Protein AF-A0A2I0IWQ8-F1 (afdb_monomer_lite)

Sequence (230 aa):
WQVISPVEVVGYVTVVNELLAVQDKSYDRPTILVAKSVKGEEEIPDGTVAVVTPDMPDVLSHVSVRARNSKVCFATCFDPNILDDLQRNEGKLLRLKPSSAGVQYSEVKEGELESASSVQAKEDGVSSLSLVKKQFSGRYAISSDEFTNDLVGAKSRNISYLKRKVPSWIGIPTSVAIPFGAFEEVLSDSINKVIAGKLQSLKRRLGKGDFSALKEIRTTVLELQAPKQL

Radius of gyration: 23.25 Å; chains: 1; bounding box: 57×35×60 Å

Foldseek 3Di:
DAWLFQAKDKWAEDEEAAQQVCLPDADPAQYAYLYADDAQAGHHHHNHQEYEYQDDHDSPGPRSVNCNVVNRTYDHDVDVVVSVVSVVRHGFMKIWGQDPVGTDIDGDDPVCVVVVCVPPPPCPVPPPPPPDQQADPPDQKDWLCPDDPRWDDPVSVVLNVVVVVDDPVPDRDGDMDGTHHNLVVLCPDPVNVVLVVVLVVLVVCVVVVNPVSVVVNVVSSVPGDDDPVD

Structure (mmCIF, N/CA/C/O backbone):
data_AF-A0A2I0IWQ8-F1
#
_entry.id   AF-A0A2I0IWQ8-F1
#
loop_
_atom_site.group_PDB
_atom_site.id
_atom_site.type_symbol
_atom_site.label_atom_id
_atom_site.label_alt_id
_atom_site.label_comp_id
_atom_site.label_asym_id
_atom_site.label_entity_id
_atom_site.label_seq_id
_atom_site.pdbx_PDB_ins_code
_atom_site.Cartn_x
_atom_site.Cartn_y
_atom_site.Cartn_z
_atom_site.occupancy
_atom_site.B_iso_or_equiv
_atom_site.auth_seq_id
_atom_site.auth_comp_id
_atom_site.auth_asym_id
_atom_site.auth_atom_id
_atom_site.pdbx_PDB_model_num
ATOM 1 N N . TRP A 1 1 ? -20.196 9.338 13.296 1.00 92.06 1 TRP A N 1
ATOM 2 C CA . TRP A 1 1 ? -19.421 8.291 12.612 1.00 92.06 1 TRP A CA 1
ATOM 3 C C . TRP A 1 1 ? -19.415 8.536 11.118 1.00 92.06 1 TRP A C 1
ATOM 5 O O . TRP A 1 1 ? -20.422 8.998 10.596 1.00 92.06 1 TRP A O 1
ATOM 15 N N . GLN A 1 2 ? -18.343 8.157 10.435 1.00 92.06 2 GLN A N 1
ATOM 16 C CA . GLN A 1 2 ? -18.321 7.931 8.993 1.00 92.06 2 GLN A CA 1
ATOM 17 C C . GLN A 1 2 ? -17.661 6.577 8.753 1.00 92.06 2 GLN A C 1
ATOM 19 O O . GLN A 1 2 ? -16.505 6.381 9.108 1.00 92.06 2 GLN A O 1
ATOM 24 N N . VAL A 1 3 ? -18.401 5.623 8.193 1.00 93.12 3 VAL A N 1
ATOM 25 C CA . VAL A 1 3 ? -17.894 4.263 7.977 1.00 93.12 3 VAL A CA 1
ATOM 26 C C . VAL A 1 3 ? -17.326 4.170 6.565 1.00 93.12 3 VAL A C 1
ATOM 28 O O . VAL A 1 3 ? -18.046 4.338 5.584 1.00 93.12 3 VAL A O 1
ATOM 31 N N . ILE A 1 4 ? -16.026 3.908 6.464 1.00 92.81 4 ILE A N 1
ATOM 32 C CA . ILE A 1 4 ? -15.287 3.811 5.201 1.00 92.81 4 ILE A CA 1
ATOM 33 C C . ILE A 1 4 ? -15.299 2.368 4.689 1.00 92.81 4 ILE A C 1
ATOM 35 O O . ILE A 1 4 ? -15.500 2.139 3.492 1.00 92.81 4 ILE A O 1
ATOM 39 N N . SER A 1 5 ? -15.107 1.405 5.592 1.00 93.75 5 SER A N 1
ATOM 40 C CA . SER A 1 5 ? -15.114 -0.031 5.314 1.00 93.75 5 SER A CA 1
ATOM 41 C C . SER A 1 5 ? -15.996 -0.745 6.351 1.00 93.75 5 SER A C 1
ATOM 43 O O . SER A 1 5 ? -15.586 -0.864 7.509 1.00 93.75 5 SER A O 1
ATOM 45 N N . PRO A 1 6 ? -17.226 -1.161 5.985 1.00 93.00 6 PRO A N 1
ATOM 46 C CA . PRO A 1 6 ? -18.214 -1.697 6.920 1.00 93.00 6 PRO A CA 1
ATOM 47 C C . PRO A 1 6 ? -18.043 -3.212 7.112 1.00 93.00 6 PRO A C 1
ATOM 49 O O . PRO A 1 6 ? -18.858 -4.002 6.637 1.00 93.00 6 PRO A O 1
ATOM 52 N N . VAL A 1 7 ? -16.974 -3.624 7.791 1.00 93.12 7 VAL A N 1
ATOM 53 C CA . VAL A 1 7 ? -16.727 -5.034 8.138 1.00 93.12 7 VAL A CA 1
ATOM 54 C C . VAL A 1 7 ? -16.950 -5.234 9.637 1.00 93.12 7 VAL A C 1
ATOM 56 O O . VAL A 1 7 ? -16.453 -4.451 10.438 1.00 93.12 7 VAL A O 1
ATOM 59 N N . GLU A 1 8 ? -17.718 -6.255 10.023 1.00 93.75 8 GLU A N 1
ATOM 60 C CA . GLU A 1 8 ? -17.842 -6.650 11.433 1.00 93.75 8 GLU A CA 1
ATOM 61 C C . GLU A 1 8 ? -16.585 -7.415 11.852 1.00 93.75 8 GLU A C 1
ATOM 63 O O . GLU A 1 8 ? -16.178 -8.355 11.170 1.00 93.75 8 GLU A O 1
ATOM 68 N N . VAL A 1 9 ? -15.962 -7.007 12.957 1.00 94.31 9 VAL A N 1
ATOM 69 C CA . VAL A 1 9 ? -14.682 -7.567 13.414 1.00 94.31 9 VAL A CA 1
ATOM 70 C C . VAL A 1 9 ? -14.627 -7.676 14.932 1.00 94.31 9 VAL A C 1
ATOM 72 O O . VAL A 1 9 ? -15.332 -6.967 15.648 1.00 94.31 9 VAL A O 1
ATOM 75 N N . VAL A 1 10 ? -13.762 -8.557 15.429 1.00 94.19 10 VAL A N 1
ATOM 76 C CA . VAL A 1 10 ? -13.449 -8.708 16.855 1.00 94.19 10 VAL A CA 1
ATOM 77 C C . VAL A 1 10 ? -11.935 -8.621 17.012 1.00 94.19 10 VAL A C 1
ATOM 79 O O . VAL A 1 10 ? -11.207 -9.267 16.260 1.00 94.19 10 VAL A O 1
ATOM 82 N N . GLY A 1 11 ? -11.449 -7.821 17.958 1.00 94.50 11 GLY A N 1
ATOM 83 C CA . GLY A 1 11 ? -10.013 -7.663 18.173 1.00 94.50 11 GLY A CA 1
ATOM 84 C C . GLY A 1 11 ? -9.653 -6.912 19.447 1.00 94.50 11 GLY A C 1
ATOM 85 O O . GLY A 1 11 ? -10.506 -6.339 20.125 1.00 94.50 11 GLY A O 1
ATOM 86 N N . TYR A 1 12 ? -8.372 -6.957 19.793 1.00 95.00 12 TYR A N 1
ATOM 87 C CA . TYR A 1 12 ? -7.813 -6.296 20.963 1.00 95.00 12 TYR A CA 1
ATOM 88 C C . TYR A 1 12 ? -7.552 -4.827 20.665 1.00 95.00 12 TYR A C 1
ATOM 90 O O . TYR A 1 12 ? -6.893 -4.496 19.679 1.00 95.00 12 TYR A O 1
ATOM 98 N N . VAL A 1 13 ? -8.021 -3.939 21.533 1.00 96.38 13 VAL A N 1
ATOM 99 C CA . VAL A 1 13 ? -7.816 -2.500 21.363 1.00 96.38 13 VAL A CA 1
ATOM 100 C C . VAL A 1 13 ? -6.361 -2.136 21.631 1.00 96.38 13 VAL A C 1
ATOM 102 O O . VAL A 1 13 ? -5.771 -2.545 22.629 1.00 96.38 13 VAL A O 1
ATOM 105 N N . THR A 1 14 ? -5.775 -1.349 20.737 1.00 96.94 14 THR A N 1
ATOM 106 C CA . THR A 1 14 ? -4.454 -0.738 20.896 1.00 96.94 14 THR A CA 1
ATOM 107 C C . THR A 1 14 ? -4.549 0.729 20.505 1.00 96.94 14 THR A C 1
ATOM 109 O O . THR A 1 14 ? -5.015 1.054 19.408 1.00 96.94 14 THR A O 1
ATOM 112 N N . VAL A 1 15 ? -4.119 1.623 21.395 1.00 96.31 15 VAL A N 1
ATOM 113 C CA . VAL A 1 15 ? -4.182 3.065 21.153 1.00 96.31 15 VAL A CA 1
ATOM 114 C C . VAL A 1 15 ? -2.856 3.533 20.570 1.00 96.31 15 VAL A C 1
ATOM 116 O O . VAL A 1 15 ? -1.780 3.223 21.077 1.00 96.31 15 VAL A O 1
ATOM 119 N N . VAL A 1 16 ? -2.920 4.298 19.483 1.00 95.62 16 VAL A N 1
ATOM 120 C CA . VAL A 1 16 ? -1.734 4.848 18.819 1.00 95.62 16 VAL A CA 1
ATOM 121 C C . VAL A 1 16 ? -1.932 6.333 18.545 1.00 95.62 16 VAL A C 1
ATOM 123 O O . VAL A 1 16 ? -3.042 6.798 18.287 1.00 95.62 16 VAL A O 1
ATOM 126 N N . ASN A 1 17 ? -0.853 7.112 18.615 1.00 92.88 17 ASN A N 1
ATOM 127 C CA . ASN A 1 17 ? -0.940 8.542 18.312 1.00 92.88 17 ASN A CA 1
ATOM 128 C C . ASN A 1 17 ? -1.145 8.765 16.809 1.00 92.88 17 ASN A C 1
ATOM 130 O O . ASN A 1 17 ? -2.115 9.395 16.408 1.00 92.88 17 ASN A O 1
ATOM 134 N N . GLU A 1 18 ? -0.276 8.199 15.977 1.00 94.06 18 GLU A N 1
ATOM 135 C CA . GLU A 1 18 ? -0.357 8.313 14.521 1.00 94.06 18 GLU A CA 1
ATOM 136 C C . GLU A 1 18 ? -0.318 6.919 13.906 1.00 94.06 18 GLU A C 1
ATOM 138 O O . GLU A 1 18 ? 0.489 6.084 14.328 1.00 94.06 18 GLU A O 1
ATOM 143 N N . LEU A 1 19 ? -1.144 6.671 12.886 1.00 93.06 19 LEU A N 1
ATOM 144 C CA . LEU A 1 19 ? -1.088 5.410 12.138 1.00 93.06 19 LEU A CA 1
ATOM 145 C C . LEU A 1 19 ? 0.285 5.216 11.473 1.00 93.06 19 LEU A C 1
ATOM 147 O O . LEU A 1 19 ? 0.831 4.114 11.474 1.00 93.06 19 LEU A O 1
ATOM 151 N N . LEU A 1 20 ? 0.896 6.315 11.020 1.00 91.69 20 LEU A N 1
ATOM 152 C CA . LEU A 1 20 ? 2.233 6.339 10.426 1.00 91.69 20 LEU A CA 1
ATOM 153 C C . LEU A 1 20 ? 3.304 5.730 11.347 1.00 91.69 20 LEU A C 1
ATOM 155 O O . LEU A 1 20 ? 4.230 5.083 10.873 1.00 91.69 20 LEU A O 1
ATOM 159 N N . ALA A 1 21 ? 3.174 5.893 12.667 1.00 91.25 21 ALA A N 1
ATOM 160 C CA . ALA A 1 21 ? 4.150 5.391 13.636 1.00 91.25 21 ALA A CA 1
ATOM 161 C C . ALA A 1 21 ? 4.114 3.862 13.809 1.00 91.25 21 ALA A C 1
ATOM 163 O O . ALA A 1 21 ? 5.007 3.283 14.436 1.00 91.25 21 ALA A O 1
ATOM 164 N N . VAL A 1 22 ? 3.067 3.205 13.308 1.00 91.75 22 VAL A N 1
ATOM 165 C CA . VAL A 1 22 ? 2.873 1.758 13.439 1.00 91.75 22 VAL A CA 1
ATOM 166 C C . VAL A 1 22 ? 2.761 1.031 12.106 1.00 91.75 22 VAL A C 1
ATOM 168 O O . VAL A 1 22 ? 2.711 -0.191 12.132 1.00 91.75 22 VAL A O 1
ATOM 171 N N . GLN A 1 23 ? 2.795 1.734 10.969 1.00 89.56 23 GLN A N 1
ATOM 172 C CA . GLN A 1 23 ? 2.633 1.149 9.627 1.00 89.56 23 GLN A CA 1
ATOM 173 C C . GLN A 1 23 ? 3.623 0.012 9.303 1.00 89.56 23 GLN A C 1
ATOM 175 O O . GLN A 1 23 ? 3.283 -0.888 8.547 1.00 89.56 23 GLN A O 1
ATOM 180 N N . ASP A 1 24 ? 4.822 0.026 9.900 1.00 88.94 24 ASP A N 1
ATOM 181 C CA . ASP A 1 24 ? 5.866 -0.992 9.693 1.00 88.94 24 ASP A CA 1
ATOM 182 C C . ASP A 1 24 ? 5.834 -2.122 10.747 1.00 88.94 24 ASP A C 1
ATOM 184 O O . ASP A 1 24 ? 6.757 -2.936 10.830 1.00 88.94 24 ASP A O 1
ATOM 188 N N . LYS A 1 25 ? 4.809 -2.158 11.610 1.00 88.56 25 LYS A N 1
ATOM 189 C CA . LYS A 1 25 ? 4.626 -3.211 12.619 1.00 88.56 25 LYS A CA 1
ATOM 190 C C . LYS A 1 25 ? 3.769 -4.352 12.074 1.00 88.56 25 LYS A C 1
ATOM 192 O O . LYS A 1 25 ? 2.986 -4.182 11.148 1.00 88.56 25 LYS A O 1
ATOM 197 N N . SER A 1 26 ? 3.891 -5.506 12.717 1.00 90.56 26 SER A N 1
ATOM 198 C CA . SER A 1 26 ? 2.968 -6.626 12.559 1.00 90.56 26 SER A CA 1
ATOM 199 C C . SER A 1 26 ? 2.417 -6.997 13.931 1.00 90.56 26 SER A C 1
ATOM 201 O O . SER A 1 26 ? 3.151 -6.956 14.923 1.00 90.56 26 SER A O 1
ATOM 203 N N . TYR A 1 27 ? 1.125 -7.300 13.994 1.00 91.25 27 TYR A N 1
ATOM 204 C CA . TYR A 1 27 ? 0.425 -7.695 15.209 1.00 91.25 27 TYR A CA 1
ATOM 205 C C . TYR A 1 27 ? 0.086 -9.188 15.152 1.00 91.25 27 TYR A C 1
ATOM 207 O O . TYR A 1 27 ? -0.628 -9.640 14.261 1.00 91.25 27 TYR A O 1
ATOM 215 N N . ASP A 1 28 ? 0.548 -9.950 16.145 1.00 89.00 28 ASP A N 1
ATOM 216 C CA . ASP A 1 28 ? 0.341 -11.410 16.203 1.00 89.00 28 ASP A CA 1
ATOM 217 C C . ASP A 1 28 ? -1.096 -11.817 16.574 1.00 89.00 28 ASP A C 1
ATOM 219 O O . ASP A 1 28 ? -1.469 -12.987 16.497 1.00 89.00 28 ASP A O 1
ATOM 223 N N . ARG A 1 29 ? -1.913 -10.853 17.008 1.00 91.69 29 ARG A N 1
ATOM 224 C CA . ARG A 1 29 ? -3.316 -11.042 17.382 1.00 91.69 29 ARG A CA 1
ATOM 225 C C . ARG A 1 29 ? -4.193 -10.040 16.633 1.00 91.69 29 ARG A C 1
ATOM 227 O O . ARG A 1 29 ? -3.703 -8.960 16.312 1.00 91.69 29 ARG A O 1
ATOM 234 N N . PRO A 1 30 ? -5.483 -10.346 16.407 1.00 93.56 30 PRO A N 1
ATOM 235 C CA . PRO A 1 30 ? -6.417 -9.404 15.800 1.00 93.56 30 PRO A CA 1
ATOM 236 C C . PRO A 1 30 ? -6.447 -8.093 16.588 1.00 93.56 30 PRO A C 1
ATOM 238 O O . PRO A 1 30 ? -6.867 -8.085 17.747 1.00 93.56 30 PRO A O 1
ATOM 241 N N . THR A 1 31 ? -6.006 -6.992 15.982 1.00 96.06 31 THR A N 1
ATOM 242 C CA . THR A 1 31 ? -5.859 -5.704 16.675 1.00 96.06 31 THR A CA 1
ATOM 243 C C . THR A 1 31 ? -6.792 -4.636 16.106 1.00 96.06 31 THR A C 1
ATOM 245 O O . THR A 1 31 ? -6.881 -4.427 14.897 1.00 96.06 31 THR A O 1
ATOM 248 N N . ILE A 1 32 ? -7.491 -3.936 16.999 1.00 97.25 32 ILE A N 1
ATOM 249 C CA . ILE A 1 32 ? -8.269 -2.729 16.718 1.00 97.25 32 ILE A CA 1
ATOM 250 C C . ILE A 1 32 ? -7.382 -1.531 17.052 1.00 97.25 32 ILE A C 1
ATOM 252 O O . ILE A 1 32 ? -7.077 -1.289 18.219 1.00 97.25 32 ILE A O 1
ATOM 256 N N . LEU A 1 33 ? -6.977 -0.773 16.039 1.00 97.25 33 LEU A N 1
ATOM 257 C CA . LEU A 1 33 ? -6.192 0.442 16.217 1.00 97.25 33 LEU A CA 1
ATOM 258 C C . LEU A 1 33 ? -7.111 1.637 16.441 1.00 97.25 33 LEU A C 1
ATOM 260 O O . LEU A 1 33 ? -7.882 2.011 15.559 1.00 97.25 33 LEU A O 1
ATOM 264 N N . VAL A 1 34 ? -6.985 2.273 17.601 1.00 97.06 34 VAL A N 1
ATOM 265 C CA . VAL A 1 34 ? -7.576 3.588 17.861 1.00 97.06 34 VAL A CA 1
ATOM 266 C C . VAL A 1 34 ? -6.482 4.628 17.634 1.00 97.06 34 VAL A C 1
ATOM 268 O O . VAL A 1 34 ? -5.649 4.870 18.508 1.00 97.06 34 VAL A O 1
ATOM 271 N N . ALA A 1 35 ? -6.444 5.187 16.424 1.00 96.31 35 ALA A N 1
ATOM 272 C CA . ALA A 1 35 ? -5.411 6.111 15.972 1.00 96.31 35 ALA A CA 1
ATOM 273 C C . ALA A 1 35 ? -5.881 7.562 16.106 1.00 96.31 35 ALA A C 1
ATOM 275 O O . ALA A 1 35 ? -6.876 7.949 15.491 1.00 96.31 35 ALA A O 1
ATOM 276 N N . LYS A 1 36 ? -5.160 8.386 16.874 1.00 93.56 36 LYS A N 1
ATOM 277 C CA . LYS A 1 36 ? -5.530 9.803 17.053 1.00 93.56 36 LYS A CA 1
ATOM 278 C C . LYS A 1 36 ? -5.381 10.617 15.773 1.00 93.56 36 LYS A C 1
ATOM 280 O O . LYS A 1 36 ? -6.141 11.560 15.607 1.00 93.56 36 LYS A O 1
ATOM 285 N N . SER A 1 37 ? -4.450 10.248 14.891 1.00 93.12 37 SER A N 1
ATOM 286 C CA . SER A 1 37 ? -4.311 10.886 13.586 1.00 93.12 37 SER A CA 1
ATOM 287 C C . SER A 1 37 ? -4.037 9.913 12.437 1.00 93.12 37 SER A C 1
ATOM 289 O O . SER A 1 37 ? -3.268 8.953 12.585 1.00 93.12 37 SER A O 1
ATOM 291 N N . VAL A 1 38 ? -4.679 10.185 11.295 1.00 94.56 38 VAL A N 1
ATOM 292 C CA . VAL A 1 38 ? -4.566 9.454 10.023 1.00 94.56 38 VAL A CA 1
ATOM 293 C C . VAL A 1 38 ? -4.607 10.457 8.866 1.00 94.56 38 VAL A C 1
ATOM 295 O O . VAL A 1 38 ? -5.602 11.155 8.679 1.00 94.56 38 VAL A O 1
ATOM 298 N N . LYS A 1 39 ? -3.546 10.511 8.056 1.00 90.69 39 LYS A N 1
ATOM 299 C CA . LYS A 1 39 ? -3.399 11.479 6.954 1.00 90.69 39 LYS A CA 1
ATOM 300 C C . LYS A 1 39 ? -3.950 10.976 5.622 1.00 90.69 39 LYS A C 1
ATOM 302 O O . LYS A 1 39 ? -4.272 11.792 4.765 1.00 90.69 39 LYS A O 1
ATOM 307 N N . GLY A 1 40 ? -4.070 9.664 5.438 1.00 89.38 40 GLY A N 1
ATOM 308 C CA . GLY A 1 40 ? -4.655 9.043 4.248 1.00 89.38 40 GLY A CA 1
ATOM 309 C C . GLY A 1 40 ? -3.672 8.241 3.389 1.00 89.38 40 GLY A C 1
ATOM 310 O O . GLY A 1 40 ? -4.100 7.380 2.620 1.00 89.38 40 GLY A O 1
ATOM 311 N N . GLU A 1 41 ? -2.371 8.497 3.524 1.00 90.12 41 GLU A N 1
ATOM 312 C CA . GLU A 1 41 ? -1.312 7.894 2.698 1.00 90.12 41 GLU A CA 1
ATOM 313 C C . GLU A 1 41 ? -0.602 6.716 3.385 1.00 90.12 41 GLU A C 1
ATOM 315 O O . GLU A 1 41 ? 0.226 6.047 2.767 1.00 90.12 41 GLU A O 1
ATOM 320 N N . GLU A 1 42 ? -0.919 6.457 4.653 1.00 92.44 42 GLU A N 1
ATOM 321 C CA . GLU A 1 42 ? -0.311 5.394 5.451 1.00 92.44 42 GLU A CA 1
ATOM 322 C C . GLU A 1 42 ? -0.724 3.987 4.993 1.00 92.44 42 GLU A C 1
ATOM 324 O O . GLU A 1 42 ? -1.786 3.785 4.393 1.00 92.44 42 GLU A O 1
ATOM 329 N N . GLU A 1 43 ? 0.103 2.999 5.339 1.00 92.38 43 GLU A N 1
ATOM 330 C CA . GLU A 1 43 ? -0.242 1.583 5.200 1.00 92.38 43 GLU A CA 1
ATOM 331 C C . GLU A 1 43 ? -0.876 1.051 6.496 1.00 92.38 43 GLU A C 1
ATOM 333 O O . GLU A 1 43 ? -0.519 1.465 7.603 1.00 92.38 43 GLU A O 1
ATOM 338 N N . ILE A 1 44 ? -1.833 0.127 6.365 1.00 93.94 44 ILE A N 1
ATOM 339 C CA . ILE A 1 44 ? -2.442 -0.546 7.517 1.00 93.94 44 ILE A CA 1
ATOM 340 C C . ILE A 1 44 ? -1.511 -1.691 7.947 1.00 93.94 44 ILE A C 1
ATOM 342 O O . ILE A 1 44 ? -1.235 -2.553 7.113 1.00 93.94 44 ILE A O 1
ATOM 346 N N . PRO A 1 45 ? -1.060 -1.736 9.214 1.00 93.81 45 PRO A N 1
ATOM 347 C CA . PRO A 1 45 ? -0.160 -2.780 9.701 1.00 93.81 45 PRO A CA 1
ATOM 348 C C . PRO A 1 45 ? -0.795 -4.174 9.629 1.00 93.81 45 PRO A C 1
ATOM 350 O O . PRO A 1 45 ? -1.991 -4.326 9.912 1.00 93.81 45 PRO A O 1
ATOM 353 N N . ASP A 1 46 ? 0.011 -5.198 9.357 1.00 91.06 46 ASP A N 1
ATOM 354 C CA . ASP A 1 46 ? -0.447 -6.591 9.346 1.00 91.06 46 ASP A CA 1
ATOM 355 C C . ASP A 1 46 ? -1.014 -7.003 10.719 1.00 91.06 46 ASP A C 1
ATOM 357 O O . ASP A 1 46 ? -0.524 -6.582 11.768 1.00 91.06 46 ASP A O 1
ATOM 361 N N . GLY A 1 47 ? -2.088 -7.800 10.722 1.00 90.81 47 GLY A N 1
ATOM 362 C CA . GLY A 1 47 ? -2.814 -8.201 11.940 1.00 90.81 47 GLY A CA 1
ATOM 363 C C . GLY A 1 47 ? -3.848 -7.181 12.446 1.00 90.81 47 GLY A C 1
ATOM 364 O O . GLY A 1 47 ? -4.648 -7.485 13.336 1.00 90.81 47 GLY A O 1
ATOM 365 N N . THR A 1 48 ? -3.903 -5.987 11.849 1.00 96.00 48 THR A N 1
ATOM 366 C CA . THR A 1 48 ? -4.951 -5.000 12.137 1.00 96.00 48 THR A CA 1
ATOM 367 C C . THR A 1 48 ? -6.280 -5.433 11.521 1.00 96.00 48 THR A C 1
ATOM 369 O O . THR A 1 48 ? -6.392 -5.582 10.307 1.00 96.00 48 THR A O 1
ATOM 372 N N . VAL A 1 49 ? -7.319 -5.570 12.346 1.00 96.25 49 VAL A N 1
ATOM 373 C CA . VAL A 1 49 ? -8.689 -5.884 11.899 1.00 96.25 49 VAL A CA 1
ATOM 374 C C . VAL A 1 49 ? -9.600 -4.663 11.873 1.00 96.25 49 VAL A C 1
ATOM 376 O O . VAL A 1 49 ? -10.590 -4.651 11.141 1.00 96.25 49 VAL A O 1
ATOM 379 N N . ALA A 1 50 ? -9.255 -3.605 12.613 1.00 97.00 50 ALA A N 1
ATOM 380 C CA . ALA A 1 50 ? -9.951 -2.331 12.524 1.00 97.00 50 ALA A CA 1
ATOM 381 C C . ALA A 1 50 ? -9.034 -1.128 12.713 1.00 97.00 50 ALA A C 1
ATOM 383 O O . ALA A 1 50 ? -8.086 -1.183 13.491 1.00 97.00 50 ALA A O 1
ATOM 384 N N . VAL A 1 51 ? -9.398 -0.012 12.087 1.00 96.94 51 VAL A N 1
ATOM 385 C CA . VAL A 1 51 ? -8.866 1.319 12.378 1.00 96.94 51 VAL A CA 1
ATOM 386 C C . VAL A 1 51 ? -10.035 2.233 12.751 1.00 96.94 51 VAL A C 1
ATOM 388 O O . VAL A 1 51 ? -11.039 2.308 12.040 1.00 96.94 51 VAL A O 1
ATOM 391 N N . VAL A 1 52 ? -9.922 2.926 13.879 1.00 96.62 52 VAL A N 1
ATOM 392 C CA . VAL A 1 52 ? -10.858 3.960 14.327 1.00 96.62 52 VAL A CA 1
ATOM 393 C C . VAL A 1 52 ? -10.070 5.232 14.585 1.00 96.62 52 VAL A C 1
ATOM 395 O O . VAL A 1 52 ? -9.058 5.205 15.281 1.00 96.62 52 VAL A O 1
ATOM 398 N N . THR A 1 53 ? -10.516 6.347 14.020 1.00 96.31 53 THR A N 1
ATOM 399 C CA . THR A 1 53 ? -9.800 7.624 14.120 1.00 96.31 53 THR A CA 1
ATOM 400 C C . THR A 1 53 ? -10.771 8.801 14.213 1.00 96.31 53 THR A C 1
ATOM 402 O O . THR A 1 53 ? -11.883 8.684 13.700 1.00 96.31 53 THR A O 1
ATOM 405 N N . PRO A 1 54 ? -10.424 9.919 14.873 1.00 95.06 54 PRO A N 1
ATOM 406 C CA . PRO A 1 54 ? -11.219 11.142 14.784 1.00 95.06 54 PRO A CA 1
ATOM 407 C C . PRO A 1 54 ? -10.993 11.901 13.472 1.00 95.06 54 PRO A C 1
ATOM 409 O O . PRO A 1 54 ? -11.839 12.711 13.092 1.00 95.06 54 PRO A O 1
ATOM 412 N N . ASP A 1 55 ? -9.888 11.630 12.770 1.00 93.25 55 ASP A N 1
ATOM 413 C CA . ASP A 1 55 ? -9.578 12.280 11.501 1.00 93.25 55 ASP A CA 1
ATOM 414 C C . ASP A 1 55 ? -10.507 11.791 10.384 1.00 93.25 55 ASP A C 1
ATOM 416 O O . ASP A 1 55 ? -10.985 10.653 10.374 1.00 93.25 55 ASP A O 1
ATOM 420 N N . MET A 1 56 ? -10.757 12.667 9.411 1.00 89.94 56 MET A N 1
ATOM 421 C CA . MET A 1 56 ? -11.585 12.378 8.242 1.00 89.94 56 MET A CA 1
ATOM 422 C C . MET A 1 56 ? -10.697 12.234 6.998 1.00 89.94 56 MET A C 1
ATOM 424 O O . MET A 1 56 ? -10.600 13.175 6.205 1.00 89.94 56 MET A O 1
ATOM 428 N N . PRO A 1 57 ? -10.019 11.085 6.814 1.00 88.38 57 PRO A N 1
ATOM 429 C CA . PRO A 1 57 ? -9.291 10.830 5.585 1.00 88.38 57 PRO A CA 1
ATOM 430 C C . PRO A 1 57 ? -10.273 10.717 4.417 1.00 88.38 57 PRO A C 1
ATOM 432 O O . PRO A 1 57 ? -11.419 10.286 4.573 1.00 88.38 57 PRO A O 1
ATOM 435 N N . ASP A 1 58 ? -9.812 11.091 3.224 1.00 90.00 58 ASP A N 1
ATOM 436 C CA . ASP A 1 58 ? -10.620 10.988 2.011 1.00 90.00 58 ASP A CA 1
ATOM 437 C C . ASP A 1 58 ? -11.073 9.535 1.800 1.00 90.00 58 ASP A C 1
ATOM 439 O O . ASP A 1 58 ? -10.282 8.602 1.938 1.00 90.00 58 ASP A O 1
ATOM 443 N N . VAL A 1 59 ? -12.336 9.309 1.438 1.00 88.06 59 VAL A N 1
ATOM 444 C CA . VAL A 1 59 ? -12.873 7.950 1.245 1.00 88.06 59 VAL A CA 1
ATOM 445 C C . VAL A 1 59 ? -12.195 7.182 0.104 1.00 88.06 59 VAL A C 1
ATOM 447 O O . VAL A 1 59 ? -12.364 5.967 0.017 1.00 88.06 59 VAL A O 1
ATOM 450 N N . LEU A 1 60 ? -11.464 7.859 -0.778 1.00 90.81 60 LEU A N 1
ATOM 451 C CA . LEU A 1 60 ? -10.660 7.311 -1.870 1.00 90.81 60 LEU A CA 1
ATOM 452 C C . LEU A 1 60 ? -9.152 7.388 -1.590 1.00 90.81 60 LEU A C 1
ATOM 454 O O . LEU A 1 60 ? -8.365 6.985 -2.448 1.00 90.81 60 LEU A O 1
ATOM 458 N N . SER A 1 61 ? -8.749 7.864 -0.408 1.00 92.06 61 SER A N 1
ATOM 459 C CA . SER A 1 61 ? -7.350 7.849 0.033 1.00 92.06 61 SER A CA 1
ATOM 460 C C . SER A 1 61 ? -6.770 6.438 0.019 1.00 92.06 61 SER A C 1
ATOM 462 O O . SER A 1 61 ? -7.499 5.435 0.070 1.00 92.06 61 SER A O 1
ATOM 464 N N . HIS A 1 62 ? -5.441 6.358 -0.031 1.00 91.88 62 HIS A N 1
ATOM 465 C CA . HIS A 1 62 ? -4.725 5.092 -0.077 1.00 91.88 62 HIS A CA 1
ATOM 466 C C . HIS A 1 62 ? -5.159 4.162 1.064 1.00 91.88 62 HIS A C 1
ATOM 468 O O . HIS A 1 62 ? -5.640 3.058 0.795 1.00 91.88 62 HIS A O 1
ATOM 474 N N . VAL A 1 63 ? -5.131 4.644 2.310 1.00 93.75 63 VAL A N 1
ATOM 475 C CA . VAL A 1 63 ? -5.539 3.879 3.500 1.00 93.75 63 VAL A CA 1
ATOM 476 C C . VAL A 1 63 ? -6.999 3.410 3.423 1.00 93.75 63 VAL A C 1
ATOM 478 O O . VAL A 1 63 ? -7.311 2.272 3.772 1.00 93.75 63 VAL A O 1
ATOM 481 N N . SER A 1 64 ? -7.903 4.232 2.882 1.00 93.69 64 SER A N 1
ATOM 482 C CA . SER A 1 64 ? -9.328 3.897 2.756 1.00 93.69 64 SER A CA 1
ATOM 483 C C . SER A 1 64 ? -9.582 2.774 1.756 1.00 93.69 64 SER A C 1
ATOM 485 O O . SER A 1 64 ? -10.367 1.856 2.011 1.00 93.69 64 SER A O 1
ATOM 487 N N . VAL A 1 65 ? -8.904 2.823 0.609 1.00 93.06 65 VAL A N 1
ATOM 488 C CA . VAL A 1 65 ? -8.982 1.768 -0.408 1.00 93.06 65 VAL A CA 1
ATOM 489 C C . VAL A 1 65 ? -8.333 0.482 0.106 1.00 93.06 65 VAL A C 1
ATOM 491 O O . VAL A 1 65 ? -8.892 -0.599 -0.093 1.00 93.06 65 VAL A O 1
ATOM 494 N N . ARG A 1 66 ? -7.203 0.583 0.818 1.00 92.19 66 ARG A N 1
ATOM 495 C CA . ARG A 1 66 ? -6.543 -0.560 1.467 1.00 92.19 66 ARG A CA 1
ATOM 496 C C . ARG A 1 66 ? -7.453 -1.231 2.483 1.00 92.19 66 ARG A C 1
ATOM 498 O O . ARG A 1 66 ? -7.646 -2.439 2.387 1.00 92.19 66 ARG A O 1
ATOM 505 N N . ALA A 1 67 ? -8.096 -0.460 3.360 1.00 94.06 67 ALA A N 1
ATOM 506 C CA . ALA A 1 67 ? -9.029 -0.996 4.346 1.00 94.06 67 ALA A CA 1
ATOM 507 C C . ALA A 1 67 ? -10.147 -1.824 3.693 1.00 94.06 67 ALA A C 1
ATOM 509 O O . ALA A 1 67 ? -10.438 -2.939 4.124 1.00 94.06 67 ALA A O 1
ATOM 510 N N . ARG A 1 68 ? -10.739 -1.320 2.602 1.00 93.00 68 ARG A N 1
ATOM 511 C CA . ARG A 1 68 ? -11.803 -2.029 1.869 1.00 93.00 68 ARG A CA 1
ATOM 512 C C . ARG A 1 68 ? -11.314 -3.302 1.190 1.00 93.00 68 ARG A C 1
ATOM 514 O O . ARG A 1 68 ? -11.997 -4.327 1.251 1.00 93.00 68 ARG A O 1
ATOM 521 N N . ASN A 1 69 ? -10.164 -3.228 0.525 1.00 90.06 69 ASN A N 1
ATOM 522 C CA . ASN A 1 69 ? -9.596 -4.357 -0.209 1.00 90.06 69 ASN A CA 1
ATOM 523 C C . ASN A 1 69 ? -9.170 -5.479 0.743 1.00 90.06 69 ASN A C 1
ATOM 525 O O . ASN A 1 69 ? -9.441 -6.644 0.461 1.00 90.06 69 ASN A O 1
ATOM 529 N N . SER A 1 70 ? -8.583 -5.117 1.883 1.00 89.06 70 SER A N 1
ATOM 530 C CA . SER A 1 70 ? -8.099 -6.051 2.903 1.00 89.06 70 SER A CA 1
ATOM 531 C C . SER A 1 70 ? -9.162 -6.447 3.933 1.00 89.06 70 SER A C 1
ATOM 533 O O . SER A 1 70 ? -8.843 -7.142 4.888 1.00 89.06 70 SER A O 1
ATOM 535 N N . LYS A 1 71 ? -10.423 -6.020 3.759 1.00 92.69 71 LYS A N 1
ATOM 536 C CA . LYS A 1 71 ? -11.544 -6.311 4.677 1.00 92.69 71 LYS A CA 1
ATOM 537 C C . LYS A 1 71 ? -11.291 -5.886 6.131 1.00 92.69 71 LYS A C 1
ATOM 539 O O . LYS A 1 71 ? -11.811 -6.491 7.059 1.00 92.69 71 LYS A O 1
ATOM 544 N N . VAL A 1 72 ? -10.553 -4.799 6.319 1.00 95.62 72 VAL A N 1
ATOM 545 C CA . VAL A 1 72 ? -10.337 -4.162 7.622 1.00 95.62 72 VAL A CA 1
ATOM 546 C C . VAL A 1 72 ? -11.488 -3.193 7.878 1.00 95.62 72 VAL A C 1
ATOM 548 O O . VAL A 1 72 ? -11.842 -2.404 6.996 1.00 95.62 72 VAL A O 1
ATOM 551 N N . CYS A 1 73 ? -12.087 -3.235 9.069 1.00 95.94 73 CYS A N 1
ATOM 552 C CA . CYS A 1 73 ? -13.093 -2.254 9.467 1.00 95.94 73 CYS A CA 1
ATOM 553 C C . CYS A 1 73 ? -12.439 -0.876 9.580 1.00 95.94 73 CYS A C 1
ATOM 555 O O . CYS A 1 73 ? -11.460 -0.715 10.299 1.00 95.94 73 CYS A O 1
ATOM 557 N N . PHE A 1 74 ? -12.975 0.137 8.911 1.00 96.25 74 PHE A N 1
ATOM 558 C CA . PHE A 1 74 ? -12.414 1.483 9.003 1.00 96.25 74 PHE A CA 1
ATOM 559 C C . PHE A 1 74 ? -13.518 2.510 9.161 1.00 96.25 74 PHE A C 1
ATOM 561 O O . PHE A 1 74 ? -14.426 2.578 8.325 1.00 96.25 74 PHE A O 1
ATOM 568 N N . ALA A 1 75 ? -13.456 3.281 10.244 1.00 95.69 75 ALA A N 1
ATOM 569 C CA . ALA A 1 75 ? -14.454 4.289 10.551 1.00 95.69 75 ALA A CA 1
ATOM 570 C C . ALA A 1 75 ? -13.855 5.514 11.248 1.00 95.69 75 ALA A C 1
ATOM 572 O O . ALA A 1 75 ? -13.022 5.402 12.146 1.00 95.69 75 ALA A O 1
ATOM 573 N N . THR A 1 76 ? -14.367 6.684 10.880 1.00 95.12 76 THR A N 1
ATOM 574 C CA . THR A 1 76 ? -14.109 7.936 11.582 1.00 95.12 76 THR A CA 1
ATOM 575 C C . THR A 1 76 ? -15.130 8.130 12.707 1.00 95.12 76 THR A C 1
ATOM 577 O O . THR A 1 76 ? -16.344 8.058 12.472 1.00 95.12 76 THR A O 1
ATOM 580 N N . CYS A 1 77 ? -14.660 8.394 13.926 1.00 94.44 77 CYS A N 1
ATOM 581 C CA . CYS A 1 77 ? -15.472 8.718 15.098 1.00 94.44 77 CYS A CA 1
ATOM 582 C C . CYS A 1 77 ? -15.388 10.214 15.420 1.00 94.44 77 CYS A C 1
ATOM 584 O O . CYS A 1 77 ? -14.378 10.682 15.927 1.00 94.44 77 CYS A O 1
ATOM 586 N N . PHE A 1 78 ? -16.467 10.957 15.171 1.00 92.50 78 PHE A N 1
ATOM 587 C CA . PHE A 1 78 ? -16.518 12.399 15.455 1.00 92.50 78 PHE A CA 1
ATOM 588 C C . PHE A 1 78 ? -16.814 12.734 16.923 1.00 92.50 78 PHE A C 1
ATOM 590 O O . PHE A 1 78 ? -16.637 13.878 17.326 1.00 92.50 78 PHE A O 1
ATOM 597 N N . ASP A 1 79 ? -17.314 11.771 17.704 1.00 92.81 79 ASP A N 1
ATOM 598 C CA . ASP A 1 79 ? -17.637 11.995 19.113 1.00 92.81 79 ASP A CA 1
ATOM 599 C C . ASP A 1 79 ? -16.397 11.710 19.976 1.00 92.81 79 ASP A C 1
ATOM 601 O O . ASP A 1 79 ? -15.951 10.554 20.028 1.00 92.81 79 ASP A O 1
ATOM 605 N N . PRO A 1 80 ? -15.832 12.727 20.652 1.00 91.62 80 PRO A N 1
ATOM 606 C CA . PRO A 1 80 ? -14.662 12.543 21.499 1.00 91.62 80 PRO A CA 1
ATOM 607 C C . PRO A 1 80 ? -14.951 11.645 22.705 1.00 91.62 80 PRO A C 1
ATOM 609 O O . PRO A 1 80 ? -14.066 10.906 23.112 1.00 91.62 80 PRO A O 1
ATOM 612 N N . ASN A 1 81 ? -16.180 11.618 23.236 1.00 93.81 81 ASN A N 1
ATOM 613 C CA . ASN A 1 81 ? -16.507 10.772 24.389 1.00 93.8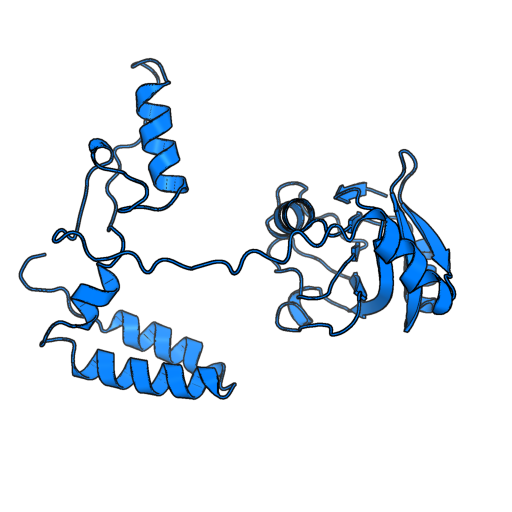1 81 ASN A CA 1
ATOM 614 C C . ASN A 1 81 ? -16.443 9.288 24.025 1.00 93.81 81 ASN A C 1
ATOM 616 O O . ASN A 1 81 ? -15.965 8.472 24.808 1.00 93.81 81 ASN A O 1
ATOM 620 N N . ILE A 1 82 ? -16.906 8.947 22.820 1.00 92.69 82 ILE A N 1
ATOM 621 C CA . ILE A 1 82 ? -16.840 7.579 22.301 1.00 92.69 82 ILE A CA 1
ATOM 622 C C . ILE A 1 82 ? -15.389 7.190 22.013 1.00 92.69 82 ILE A C 1
ATOM 624 O O . ILE A 1 82 ? -14.976 6.070 22.310 1.00 92.69 82 ILE A O 1
ATOM 628 N N . LEU A 1 83 ? -14.600 8.108 21.449 1.00 92.19 83 LEU A N 1
ATOM 629 C CA . LEU A 1 83 ? -13.184 7.857 21.205 1.00 92.19 83 LEU A CA 1
ATOM 630 C C . LEU A 1 83 ? -12.425 7.644 22.523 1.00 92.19 83 LEU A C 1
ATOM 632 O O . LEU A 1 83 ? -11.644 6.702 22.621 1.00 92.19 83 LEU A O 1
ATOM 636 N N . ASP A 1 84 ? -12.688 8.468 23.536 1.00 93.50 84 ASP A N 1
ATOM 637 C CA . ASP A 1 84 ? -12.105 8.336 24.871 1.00 93.50 84 ASP A CA 1
ATOM 638 C C . ASP A 1 84 ? -12.518 7.020 25.537 1.00 93.50 84 ASP A C 1
ATOM 640 O O . ASP A 1 84 ? -11.694 6.373 26.180 1.00 93.50 84 ASP A O 1
ATOM 644 N N . ASP A 1 85 ? -13.773 6.595 25.384 1.00 94.00 85 ASP A N 1
ATOM 645 C CA . ASP A 1 85 ? -14.241 5.303 25.889 1.00 94.00 85 ASP A CA 1
ATOM 646 C C . ASP A 1 85 ? -13.539 4.132 25.184 1.00 94.00 85 ASP A C 1
ATOM 648 O O . ASP A 1 85 ? -13.021 3.229 25.842 1.00 94.00 85 ASP A O 1
ATOM 652 N N . LEU A 1 86 ? -13.405 4.176 23.856 1.00 93.38 86 LEU A N 1
ATOM 653 C CA . LEU A 1 86 ? -12.619 3.193 23.108 1.00 93.38 86 LEU A CA 1
ATOM 654 C C . LEU A 1 86 ? -11.155 3.172 23.568 1.00 93.38 86 LEU A C 1
ATOM 656 O O . LEU A 1 86 ? -10.603 2.094 23.766 1.00 93.38 86 LEU A O 1
ATOM 660 N N . GLN A 1 87 ? -10.542 4.336 23.802 1.00 94.00 87 GLN A N 1
ATOM 661 C CA . GLN A 1 87 ? -9.171 4.427 24.314 1.00 94.00 87 GLN A CA 1
ATOM 662 C C . GLN A 1 87 ? -9.029 3.841 25.725 1.00 94.00 87 GLN A C 1
ATOM 664 O O . GLN A 1 87 ? -8.044 3.165 26.007 1.00 94.00 87 GLN A O 1
ATOM 669 N N . ARG A 1 88 ? -10.016 4.031 26.611 1.00 93.88 88 ARG A N 1
ATOM 670 C CA . ARG A 1 88 ? -10.021 3.431 27.963 1.00 93.88 88 ARG A CA 1
ATOM 671 C C . ARG A 1 88 ? -10.127 1.910 27.949 1.00 93.88 88 ARG A C 1
ATOM 673 O O . ARG A 1 88 ? -9.771 1.273 28.937 1.00 93.88 88 ARG A O 1
ATOM 680 N N . ASN A 1 89 ? -10.614 1.333 26.856 1.00 93.00 89 ASN A N 1
ATOM 681 C CA . ASN A 1 89 ? -10.689 -0.110 26.667 1.00 93.00 89 ASN A CA 1
ATOM 682 C C . ASN A 1 89 ? -9.404 -0.697 26.051 1.00 93.00 89 ASN A C 1
ATOM 684 O O . ASN A 1 89 ? -9.427 -1.827 25.568 1.00 93.00 89 ASN A O 1
ATOM 688 N N . GLU A 1 90 ? -8.281 0.031 26.081 1.00 93.50 90 GLU A N 1
ATOM 689 C CA . GLU A 1 90 ? -6.975 -0.478 25.658 1.00 93.50 90 GLU A CA 1
ATOM 690 C C . GLU A 1 90 ? -6.643 -1.838 26.298 1.00 93.50 90 GLU A C 1
ATOM 692 O O . GLU A 1 90 ? -6.816 -2.059 27.496 1.00 93.50 90 GLU A O 1
ATOM 697 N N . GLY A 1 91 ? -6.185 -2.778 25.468 1.00 91.44 91 GLY A N 1
ATOM 698 C CA . GLY A 1 91 ? -5.857 -4.144 25.869 1.00 91.44 91 GLY A CA 1
ATOM 699 C C . GLY A 1 91 ? -7.052 -5.094 25.984 1.00 91.44 91 GLY A C 1
ATOM 700 O O . GLY A 1 91 ? -6.831 -6.303 26.045 1.00 91.44 91 GLY A O 1
ATOM 701 N N . LYS A 1 92 ? -8.295 -4.598 25.960 1.00 93.00 92 LYS A N 1
ATOM 702 C CA . LYS A 1 92 ? -9.498 -5.440 25.983 1.00 93.00 92 LYS A CA 1
ATOM 703 C C . LYS A 1 92 ? -9.908 -5.902 24.593 1.00 93.00 92 LYS A C 1
ATOM 705 O O . LYS A 1 92 ? -9.591 -5.268 23.586 1.00 93.00 92 LYS A O 1
ATOM 710 N N . LEU A 1 93 ? -10.661 -6.996 24.560 1.00 93.38 93 LEU A N 1
ATOM 711 C CA . LEU A 1 93 ? -11.241 -7.555 23.349 1.00 93.38 93 LEU A CA 1
ATOM 712 C C . LEU A 1 93 ? -12.618 -6.928 23.090 1.00 93.38 93 LEU A C 1
ATOM 714 O O . LEU A 1 93 ? -13.543 -7.093 23.887 1.00 93.38 93 LEU A O 1
ATOM 718 N N . LEU A 1 94 ? -12.761 -6.216 21.973 1.00 94.94 94 LEU A N 1
ATOM 719 C CA . LEU A 1 94 ? -14.022 -5.602 21.558 1.00 94.94 94 LEU A CA 1
ATOM 720 C C . LEU A 1 94 ? -14.511 -6.198 20.238 1.00 94.94 94 LEU A C 1
ATOM 722 O O . LEU A 1 94 ? -13.721 -6.508 19.345 1.00 94.94 94 LEU A O 1
ATOM 726 N N . ARG A 1 95 ? -15.832 -6.292 20.088 1.00 94.56 95 ARG A N 1
ATOM 727 C CA . ARG A 1 95 ? -16.504 -6.490 18.800 1.00 94.56 95 ARG A CA 1
ATOM 728 C C . ARG A 1 95 ? -16.912 -5.135 18.250 1.00 94.56 95 ARG A C 1
ATOM 730 O O . ARG A 1 95 ? -17.591 -4.397 18.953 1.00 94.56 95 ARG A O 1
ATOM 737 N N . LEU A 1 96 ? -16.555 -4.835 17.005 1.00 94.44 96 LEU A N 1
ATOM 738 C CA . LEU A 1 96 ? -17.054 -3.684 16.257 1.00 94.44 96 LEU A CA 1
ATOM 739 C C . LEU A 1 96 ? -18.049 -4.161 15.209 1.00 94.44 96 LEU A C 1
ATOM 741 O O . LEU A 1 96 ? -17.703 -4.947 14.327 1.00 94.44 96 LEU A O 1
ATOM 745 N N . LYS A 1 97 ? -19.273 -3.644 15.278 1.00 94.19 97 LYS A N 1
ATOM 746 C CA . LYS A 1 97 ? -20.345 -3.936 14.333 1.00 94.19 97 LYS A CA 1
ATOM 747 C C . LYS A 1 97 ? -20.808 -2.655 13.640 1.00 94.19 97 LYS A C 1
ATOM 749 O O . LYS A 1 97 ? -21.561 -1.869 14.224 1.00 94.19 97 LYS A O 1
ATOM 754 N N . PRO A 1 98 ? -20.365 -2.418 12.395 1.00 91.88 98 PRO A N 1
ATOM 755 C CA . PRO A 1 98 ? -20.885 -1.329 11.583 1.00 91.88 98 PRO A CA 1
ATOM 756 C C . PRO A 1 98 ? -22.383 -1.505 11.305 1.00 91.88 98 PRO A C 1
ATOM 758 O O . PRO A 1 98 ? -22.861 -2.596 11.004 1.00 91.88 98 PRO A O 1
ATOM 761 N N . SER A 1 99 ? -23.129 -0.411 11.392 1.00 88.81 99 SER A N 1
ATOM 762 C CA . SER A 1 99 ? -24.571 -0.327 11.161 1.00 88.81 99 SER A CA 1
ATOM 763 C C . SER A 1 99 ? -24.908 0.960 10.403 1.00 88.81 99 SER A C 1
ATOM 765 O O . SER A 1 99 ? -24.062 1.844 10.251 1.00 88.81 99 SER A O 1
ATOM 767 N N . SER A 1 100 ? -26.160 1.108 9.969 1.00 78.38 100 SER A N 1
ATOM 768 C CA . SER A 1 100 ? -26.646 2.348 9.346 1.00 78.38 100 SER A CA 1
ATOM 769 C C . SER A 1 100 ? -26.565 3.572 10.272 1.00 78.38 100 SER A C 1
ATOM 771 O O . SER A 1 100 ? -26.503 4.693 9.779 1.00 78.38 100 SER A O 1
ATOM 773 N N . ALA A 1 101 ? -26.522 3.369 11.595 1.00 79.19 101 ALA A N 1
ATOM 774 C CA . ALA A 1 101 ? -26.401 4.431 12.596 1.00 79.19 101 ALA A CA 1
ATOM 775 C C . ALA A 1 101 ? -24.943 4.738 13.012 1.00 79.19 101 ALA A C 1
ATOM 777 O O . ALA A 1 101 ? -24.708 5.644 13.810 1.00 79.19 101 ALA A O 1
ATOM 778 N N . GLY A 1 102 ? -23.955 4.000 12.493 1.00 87.19 102 GLY A N 1
ATOM 779 C CA . GLY A 1 102 ? -22.546 4.109 12.887 1.00 87.19 102 GLY A CA 1
ATOM 780 C C . GLY A 1 102 ? -21.969 2.781 13.369 1.00 87.19 102 GLY A C 1
ATOM 781 O O . GLY A 1 102 ? -22.466 1.719 12.998 1.00 87.19 102 GLY A O 1
ATOM 782 N N . VAL A 1 103 ? -20.916 2.823 14.184 1.00 91.69 103 VAL A N 1
ATOM 783 C CA . VAL A 1 103 ? -20.250 1.615 14.699 1.00 91.69 103 VAL A CA 1
ATOM 784 C C . VAL A 1 103 ? -20.717 1.342 16.125 1.00 91.69 103 VAL A C 1
ATOM 786 O O . VAL A 1 103 ? -20.510 2.165 17.013 1.00 91.69 103 VAL A O 1
ATOM 789 N N . GLN A 1 104 ? -21.353 0.191 16.338 1.00 92.56 104 GLN A N 1
ATOM 790 C CA . GLN A 1 104 ? -21.663 -0.318 17.674 1.00 92.56 104 GLN A CA 1
ATOM 791 C C . GLN A 1 104 ? -20.489 -1.154 18.171 1.00 92.56 104 GLN A C 1
ATOM 793 O O . GLN A 1 104 ? -19.893 -1.892 17.382 1.00 92.56 104 GLN A O 1
ATOM 798 N N . TYR A 1 105 ? -20.165 -1.060 19.458 1.00 92.62 105 TYR A N 1
ATOM 799 C CA . TYR A 1 105 ? -19.096 -1.856 20.044 1.00 92.62 105 TYR A CA 1
ATOM 800 C C . TYR A 1 105 ? -19.473 -2.431 21.404 1.00 92.62 105 TYR A C 1
ATOM 802 O O . TYR A 1 105 ? -20.226 -1.825 22.163 1.00 92.62 105 TYR A O 1
ATOM 810 N N . SER A 1 106 ? -18.971 -3.631 21.688 1.00 92.81 106 SER A N 1
ATOM 811 C CA . SER A 1 106 ? -19.226 -4.350 22.937 1.00 92.81 106 SER A CA 1
ATOM 812 C C . SER A 1 106 ? -18.002 -5.153 23.358 1.00 92.81 106 SER A C 1
ATOM 814 O O . SER A 1 106 ? -17.311 -5.716 22.506 1.00 92.81 106 SER A O 1
ATOM 816 N N . GLU A 1 107 ? -17.755 -5.235 24.663 1.00 91.00 107 GLU A N 1
ATOM 817 C CA . GLU A 1 107 ? -16.705 -6.088 25.222 1.00 91.00 107 GLU A CA 1
ATOM 818 C C . GLU A 1 107 ? -17.060 -7.567 25.042 1.00 91.00 107 GLU A C 1
ATOM 820 O O . GLU A 1 107 ? -18.210 -7.972 25.223 1.00 91.00 107 GLU A O 1
ATOM 825 N N . VAL A 1 108 ? -16.066 -8.363 24.654 1.00 89.44 108 VAL A N 1
ATOM 826 C CA . VAL A 1 108 ? -16.196 -9.795 24.377 1.00 89.44 108 VAL A CA 1
ATOM 827 C C . VAL A 1 108 ? -15.237 -10.557 25.287 1.00 89.44 108 VAL A C 1
ATOM 829 O O . VAL A 1 108 ? -14.107 -10.127 25.508 1.00 89.44 108 VAL A O 1
ATOM 832 N N . LYS A 1 109 ? -15.666 -11.704 25.819 1.00 81.38 109 LYS A N 1
ATOM 833 C CA . LYS A 1 109 ? -14.779 -12.594 26.585 1.00 81.38 109 LYS A CA 1
ATOM 834 C C . LYS A 1 109 ? -13.917 -13.417 25.628 1.00 81.38 109 LYS A C 1
ATOM 836 O O . LYS A 1 109 ? -14.411 -13.856 24.596 1.00 81.38 109 LYS A O 1
ATOM 841 N N . GLU A 1 110 ? -12.664 -13.692 25.993 1.00 66.62 110 GLU A N 1
ATOM 842 C CA . GLU A 1 110 ? -11.704 -14.404 25.124 1.00 66.62 110 GLU A CA 1
ATOM 843 C C . GLU A 1 110 ? -12.224 -15.746 24.576 1.00 66.62 110 GLU A C 1
ATOM 845 O O . GLU A 1 110 ? -11.902 -16.106 23.448 1.00 66.62 110 GLU A O 1
ATOM 850 N N . GLY A 1 111 ? -13.109 -16.439 25.304 1.00 58.00 111 GLY A N 1
ATOM 851 C CA . GLY A 1 111 ? -13.732 -17.692 24.852 1.00 58.00 111 GLY A CA 1
ATOM 852 C C . GLY A 1 111 ? -14.691 -17.575 23.654 1.00 58.00 111 GLY A C 1
ATOM 853 O O . GLY A 1 111 ? -15.044 -18.589 23.065 1.00 58.00 111 GLY A O 1
ATOM 854 N N . GLU A 1 112 ? -15.118 -16.370 23.258 1.00 58.19 112 GLU A N 1
ATOM 855 C CA . GLU A 1 112 ? -15.982 -16.161 22.082 1.00 58.19 112 GLU A CA 1
ATOM 856 C C . GLU A 1 112 ? -15.199 -15.912 20.781 1.00 58.19 112 GLU A C 1
ATOM 858 O O . GLU A 1 112 ? -15.801 -15.899 19.702 1.00 58.19 112 GLU A O 1
ATOM 863 N N . LEU A 1 113 ? -13.868 -15.758 20.847 1.00 57.53 113 LEU A N 1
ATOM 864 C CA . LEU A 1 113 ? -13.026 -15.604 19.654 1.00 57.53 113 LEU A CA 1
ATOM 865 C C . LEU A 1 113 ? -13.162 -16.833 18.730 1.00 57.53 113 LEU A C 1
ATOM 867 O O . LEU A 1 113 ? -13.278 -16.688 17.514 1.00 57.53 113 LEU A O 1
ATOM 871 N N . GLU A 1 114 ? -13.289 -18.030 19.316 1.00 48.31 114 GLU A N 1
ATOM 872 C CA . GLU A 1 114 ? -13.478 -19.303 18.600 1.00 48.31 114 GLU A CA 1
ATOM 873 C C . GLU A 1 114 ? -14.842 -19.404 17.885 1.00 48.31 114 GLU A C 1
ATOM 875 O O . GLU A 1 114 ? -14.988 -20.090 16.871 1.00 48.31 114 GLU A O 1
ATOM 880 N N . SER A 1 115 ? -15.853 -18.672 18.365 1.00 43.94 115 SER A N 1
ATOM 881 C CA . SER A 1 115 ? -17.200 -18.660 17.774 1.00 43.94 115 SER A CA 1
ATOM 882 C C . SER A 1 115 ? -17.351 -17.637 16.639 1.00 43.94 115 SER A C 1
ATOM 884 O O . SER A 1 115 ? -18.248 -17.767 15.810 1.00 43.94 115 SER A O 1
ATOM 886 N N . ALA A 1 116 ? -16.468 -16.636 16.558 1.00 45.44 116 ALA A N 1
ATOM 887 C CA . ALA A 1 116 ? -16.394 -15.719 15.417 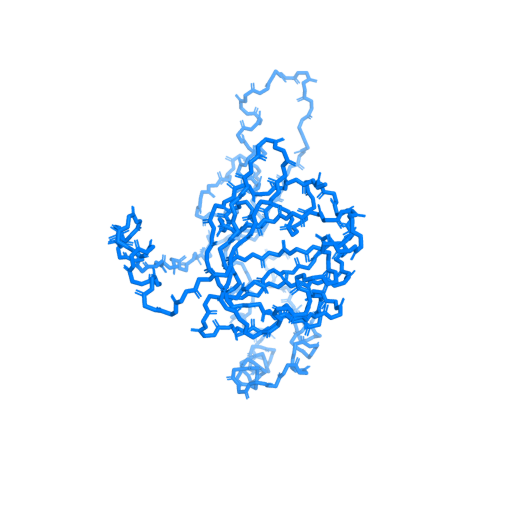1.00 45.44 116 ALA A CA 1
ATOM 888 C C . ALA A 1 116 ? -15.555 -16.300 14.263 1.00 45.44 116 ALA A C 1
ATOM 890 O O . ALA A 1 116 ? -15.857 -16.050 13.096 1.00 45.44 116 ALA A O 1
ATOM 891 N N . SER A 1 117 ? -14.563 -17.143 14.571 1.00 43.69 117 SER A N 1
ATOM 892 C CA . SER A 1 117 ? -13.806 -17.897 13.565 1.00 43.69 117 SER A CA 1
ATOM 893 C C . SER A 1 117 ? -14.656 -18.945 12.829 1.00 43.69 117 SER A C 1
ATOM 895 O O . SER A 1 117 ? -14.372 -19.260 11.676 1.00 43.69 117 SER A O 1
ATOM 897 N N . SER A 1 118 ? -15.738 -19.453 13.428 1.00 37.16 118 SER A N 1
ATOM 898 C CA . SER A 1 118 ? -16.518 -20.574 12.872 1.00 37.16 118 SER A CA 1
ATOM 899 C C . SER A 1 118 ? -17.573 -20.210 11.815 1.00 37.16 118 SER A C 1
ATOM 901 O O . SER A 1 118 ? -18.150 -21.114 11.214 1.00 37.16 118 SER A O 1
ATOM 903 N N . VAL A 1 119 ? -17.795 -18.925 11.501 1.00 39.78 119 VAL A N 1
ATOM 904 C CA . VAL A 1 119 ? -18.738 -18.519 10.429 1.00 39.78 119 VAL A CA 1
ATOM 905 C C . VAL A 1 119 ? -18.032 -18.014 9.161 1.00 39.78 119 VAL A C 1
ATOM 907 O O . VAL A 1 119 ? -18.665 -17.922 8.111 1.00 39.78 119 VAL A O 1
ATOM 910 N N . GLN A 1 120 ? -16.712 -17.790 9.188 1.00 38.31 120 GLN A N 1
ATOM 911 C CA . GLN A 1 120 ? -15.940 -17.427 7.986 1.00 38.31 120 GLN A CA 1
ATOM 912 C C . GLN A 1 120 ? -14.569 -18.104 7.843 1.00 38.31 120 GLN A C 1
ATOM 914 O O . GLN A 1 120 ? -13.860 -17.802 6.890 1.00 38.31 120 GLN A O 1
ATOM 919 N N . ALA A 1 121 ? -14.230 -19.107 8.657 1.00 33.47 121 ALA A N 1
ATOM 920 C CA . ALA A 1 121 ? -13.167 -20.055 8.320 1.00 33.47 121 ALA A CA 1
ATOM 921 C C . ALA A 1 121 ? -13.685 -21.155 7.372 1.00 33.47 121 ALA A C 1
ATOM 923 O O . ALA A 1 121 ? -13.576 -22.349 7.638 1.00 33.47 121 ALA A O 1
ATOM 924 N N . LYS A 1 122 ? -14.200 -20.766 6.198 1.00 33.53 122 LYS A N 1
ATOM 925 C CA . LYS A 1 122 ? -13.686 -21.457 5.018 1.00 33.53 122 LYS A CA 1
ATOM 926 C C . LYS A 1 122 ? -12.322 -20.832 4.810 1.00 33.53 122 LYS A C 1
ATOM 928 O O . LYS A 1 122 ? -12.193 -19.825 4.123 1.00 33.53 122 LYS A O 1
ATOM 933 N N . GLU A 1 123 ? -11.328 -21.408 5.475 1.00 38.09 123 GLU A N 1
ATOM 934 C CA . GLU A 1 123 ? -9.984 -21.400 4.934 1.00 38.09 123 GLU A CA 1
ATOM 935 C C . GLU A 1 123 ? -10.104 -22.031 3.539 1.00 38.09 123 GLU A C 1
ATOM 937 O O . GLU A 1 123 ? -9.918 -23.232 3.351 1.00 38.09 123 GLU A O 1
ATOM 942 N N . ASP A 1 124 ? -10.441 -21.220 2.532 1.00 34.97 124 ASP A N 1
ATOM 943 C CA . ASP A 1 124 ? -9.762 -21.344 1.253 1.00 34.97 124 ASP A CA 1
ATOM 944 C C . ASP A 1 124 ? -8.301 -21.152 1.637 1.00 34.97 124 ASP A C 1
ATOM 946 O O . ASP A 1 124 ? -7.834 -20.018 1.764 1.00 34.97 124 ASP A O 1
ATOM 950 N N . GLY A 1 125 ? -7.656 -22.264 2.020 1.00 38.72 125 GLY A N 1
ATOM 951 C CA . GLY A 1 125 ? -6.302 -22.278 2.542 1.00 38.72 125 GLY A CA 1
ATOM 952 C C . GLY A 1 125 ? -5.502 -21.400 1.618 1.00 38.72 125 GLY A C 1
ATOM 953 O O . GLY A 1 125 ? -5.515 -21.685 0.421 1.00 38.72 125 GLY A O 1
ATOM 954 N N . VAL A 1 126 ? -4.974 -20.291 2.163 1.00 42.59 126 VAL A N 1
ATOM 955 C CA . VAL A 1 126 ? -4.391 -19.181 1.404 1.00 42.59 126 VAL A CA 1
ATOM 956 C C . VAL A 1 126 ? -3.599 -19.809 0.284 1.00 42.59 126 VAL A C 1
ATOM 958 O O . VAL A 1 126 ? -2.540 -20.387 0.536 1.00 42.59 126 VAL A O 1
ATOM 961 N N . SER A 1 127 ? -4.183 -19.817 -0.919 1.00 46.44 127 SER A N 1
ATOM 962 C CA . SER A 1 127 ? -3.584 -20.516 -2.042 1.00 46.44 127 SER A CA 1
ATOM 963 C C . SER A 1 127 ? -2.242 -19.846 -2.176 1.00 46.44 127 SER A C 1
ATOM 965 O O . SER A 1 127 ? -2.220 -18.628 -2.389 1.00 46.44 127 SER A O 1
ATOM 967 N N . SER A 1 128 ? -1.167 -20.584 -1.895 1.00 50.41 128 SER A N 1
ATOM 968 C CA . SER A 1 128 ? 0.159 -20.000 -1.779 1.00 50.41 128 SER A CA 1
ATOM 969 C C . SER A 1 128 ? 0.359 -19.146 -3.019 1.00 50.41 128 SER A C 1
ATOM 971 O O . SER A 1 128 ? 0.278 -19.639 -4.145 1.00 50.41 128 SER A O 1
ATOM 973 N N . LEU A 1 129 ? 0.443 -17.827 -2.819 1.00 58.78 129 LEU A N 1
ATOM 974 C CA . LEU A 1 129 ? 0.503 -16.884 -3.922 1.00 58.78 129 LEU A CA 1
ATOM 975 C C . LEU A 1 129 ? 1.822 -17.158 -4.631 1.00 58.78 129 LEU A C 1
ATOM 977 O O . LEU A 1 129 ? 2.884 -16.698 -4.213 1.00 58.78 129 LEU A O 1
ATOM 981 N N . SER A 1 130 ? 1.767 -17.967 -5.686 1.00 58.84 130 SER A N 1
ATOM 982 C CA . SER A 1 130 ? 2.928 -18.269 -6.498 1.00 58.84 130 SER A CA 1
ATOM 983 C C . SER A 1 130 ? 3.231 -17.015 -7.305 1.00 58.84 130 SER A C 1
ATOM 985 O O . SER A 1 130 ? 2.634 -16.760 -8.355 1.00 58.84 130 SER A O 1
ATOM 987 N N . LEU A 1 131 ? 4.132 -16.188 -6.785 1.00 69.62 131 LEU A N 1
ATOM 988 C CA . LEU A 1 131 ? 4.649 -15.040 -7.509 1.00 69.62 131 LEU A CA 1
ATOM 989 C C . LEU A 1 131 ? 5.510 -15.559 -8.659 1.00 69.62 131 LEU A C 1
ATOM 991 O O . LEU A 1 131 ? 6.681 -15.898 -8.493 1.00 69.62 131 LEU A O 1
ATOM 995 N N . VAL A 1 132 ? 4.910 -15.645 -9.845 1.00 75.69 132 VAL A N 1
ATOM 996 C CA . VAL A 1 132 ? 5.640 -15.999 -11.061 1.00 75.69 132 VAL A CA 1
ATOM 997 C C . VAL A 1 132 ? 6.565 -14.840 -11.403 1.00 75.69 132 VAL A C 1
ATOM 999 O O . VAL A 1 132 ? 6.111 -13.754 -11.774 1.00 75.69 132 VAL A O 1
ATOM 1002 N N . LYS A 1 133 ? 7.876 -15.073 -11.291 1.00 78.12 133 LYS A N 1
ATOM 1003 C CA . LYS A 1 133 ? 8.878 -14.096 -11.709 1.00 78.12 133 LYS A CA 1
ATOM 1004 C C . LYS A 1 133 ? 8.766 -13.887 -13.219 1.00 78.12 133 LYS A C 1
ATOM 1006 O O . LYS A 1 133 ? 9.051 -14.791 -14.005 1.00 78.12 133 LYS A O 1
ATOM 1011 N N . LYS A 1 134 ? 8.325 -12.694 -13.611 1.00 85.56 134 LYS A N 1
ATOM 1012 C CA . LYS A 1 134 ? 8.230 -12.285 -15.013 1.00 85.56 134 LYS A CA 1
ATOM 1013 C C . LYS A 1 134 ? 9.637 -12.170 -15.610 1.00 85.56 134 LYS A C 1
ATOM 1015 O O . LYS A 1 134 ? 10.561 -11.728 -14.930 1.00 85.56 134 LYS A O 1
ATOM 1020 N N . GLN A 1 135 ? 9.790 -12.621 -16.851 1.00 87.19 135 GLN A N 1
ATOM 1021 C CA . GLN A 1 135 ? 11.072 -12.679 -17.555 1.00 87.19 135 GLN A CA 1
ATOM 1022 C C . GLN A 1 135 ? 11.223 -11.497 -18.504 1.00 87.19 135 GLN A C 1
ATOM 1024 O O . GLN A 1 135 ? 10.229 -10.950 -18.986 1.00 87.19 135 GLN A O 1
ATOM 1029 N N . PHE A 1 136 ? 12.470 -11.131 -18.792 1.00 91.38 136 PHE A N 1
ATOM 1030 C CA . PHE A 1 136 ? 12.755 -10.119 -19.794 1.00 91.38 136 PHE A CA 1
ATOM 1031 C C . PHE A 1 136 ? 12.341 -10.613 -21.184 1.00 91.38 136 PHE A C 1
ATOM 1033 O O . PHE A 1 136 ? 12.621 -11.746 -21.570 1.00 91.38 136 PHE A O 1
ATOM 1040 N N . SER A 1 137 ? 11.666 -9.752 -21.942 1.00 87.62 137 SER A N 1
ATOM 1041 C CA . SER A 1 137 ? 11.127 -10.087 -23.268 1.00 87.62 137 SER A CA 1
ATOM 1042 C C . SER A 1 137 ? 12.074 -9.768 -24.429 1.00 87.62 137 SER A C 1
ATOM 1044 O O . SER A 1 137 ? 11.668 -9.825 -25.589 1.00 87.62 137 SER A O 1
ATOM 1046 N N . GLY A 1 138 ? 13.325 -9.397 -24.133 1.00 89.62 138 GLY A N 1
ATOM 1047 C CA . GLY A 1 138 ? 14.331 -9.025 -25.133 1.00 89.62 138 GLY A CA 1
ATOM 1048 C C . GLY A 1 138 ? 14.239 -7.577 -25.624 1.00 89.62 138 GLY A C 1
ATOM 1049 O O . GLY A 1 138 ? 15.010 -7.183 -26.494 1.00 89.62 138 GLY A O 1
ATOM 1050 N N . ARG A 1 139 ? 13.305 -6.771 -25.102 1.00 90.44 139 ARG A N 1
ATOM 1051 C CA . ARG A 1 139 ? 13.109 -5.369 -25.502 1.00 90.44 139 ARG A CA 1
ATOM 1052 C C . ARG A 1 139 ? 12.979 -4.462 -24.293 1.00 90.44 139 ARG A C 1
ATOM 1054 O O . ARG A 1 139 ? 12.280 -4.798 -23.347 1.00 90.44 139 ARG A O 1
ATOM 1061 N N . TYR A 1 140 ? 13.605 -3.291 -24.355 1.00 91.88 140 TYR A N 1
ATOM 1062 C CA . TYR A 1 140 ? 13.610 -2.324 -23.251 1.00 91.88 140 TYR A CA 1
ATOM 1063 C C . TYR A 1 140 ? 12.463 -1.307 -23.303 1.00 91.88 140 TYR A C 1
ATOM 1065 O O . TYR A 1 140 ? 12.147 -0.691 -22.288 1.00 91.88 140 TYR A O 1
ATOM 1073 N N . ALA A 1 141 ? 11.808 -1.165 -24.456 1.00 92.88 141 ALA A N 1
ATOM 1074 C CA . ALA A 1 141 ? 10.639 -0.316 -24.636 1.00 92.88 141 ALA A CA 1
ATOM 1075 C C . ALA A 1 141 ? 9.601 -1.035 -25.504 1.00 92.88 141 ALA A C 1
ATOM 1077 O O . ALA A 1 141 ? 9.941 -1.616 -26.537 1.00 92.88 141 ALA A O 1
ATOM 1078 N N . ILE A 1 142 ? 8.340 -0.993 -25.081 1.00 93.88 142 ILE A N 1
ATOM 1079 C CA . ILE A 1 142 ? 7.205 -1.564 -25.813 1.00 93.88 142 ILE A CA 1
ATOM 1080 C C . ILE A 1 142 ? 6.064 -0.556 -25.914 1.00 93.88 142 ILE A C 1
ATOM 1082 O O . ILE A 1 142 ? 5.848 0.261 -25.013 1.00 93.88 142 ILE A O 1
ATOM 1086 N N . SER A 1 143 ? 5.327 -0.619 -27.018 1.00 93.06 143 SER A N 1
ATOM 1087 C CA . SER A 1 143 ? 4.189 0.260 -27.275 1.00 93.06 143 SER A CA 1
ATOM 1088 C C . SER A 1 143 ? 2.902 -0.266 -26.633 1.00 93.06 143 SER A C 1
ATOM 1090 O O . SER A 1 143 ? 2.767 -1.455 -26.341 1.00 93.06 143 SER A O 1
ATOM 1092 N N . SER A 1 144 ? 1.915 0.619 -26.449 1.00 90.69 144 SER A N 1
ATOM 1093 C CA . SER A 1 144 ? 0.599 0.261 -25.890 1.00 90.69 144 SER A CA 1
ATOM 1094 C C . SER A 1 144 ? -0.122 -0.886 -26.608 1.00 90.69 144 SER A C 1
ATOM 1096 O O . SER A 1 144 ? -0.937 -1.579 -25.995 1.00 90.69 144 SER A O 1
ATOM 1098 N N . ASP A 1 145 ? 0.172 -1.113 -27.889 1.00 89.25 145 ASP A N 1
ATOM 1099 C CA . ASP A 1 145 ? -0.467 -2.164 -28.685 1.00 89.25 145 ASP A CA 1
ATOM 1100 C C . ASP A 1 145 ? 0.045 -3.567 -28.312 1.00 89.25 145 ASP A C 1
ATOM 1102 O O . ASP A 1 145 ? -0.623 -4.569 -28.565 1.00 89.25 145 ASP A O 1
ATOM 1106 N N . GLU A 1 146 ? 1.177 -3.627 -27.612 1.00 91.56 146 GLU A N 1
ATOM 1107 C CA . GLU A 1 146 ? 1.898 -4.846 -27.246 1.00 91.56 146 GLU A CA 1
ATOM 1108 C C . GLU A 1 146 ? 1.730 -5.205 -25.765 1.00 91.56 146 GLU A C 1
ATOM 1110 O O . GLU A 1 146 ? 2.316 -6.168 -25.279 1.00 91.56 146 GLU A O 1
ATOM 1115 N N . PHE A 1 147 ? 0.944 -4.432 -25.015 1.00 93.56 147 PHE A N 1
ATOM 1116 C CA . PHE A 1 147 ? 0.756 -4.644 -23.584 1.00 93.56 147 PHE A CA 1
ATOM 1117 C C . PHE A 1 147 ? 0.013 -5.955 -23.299 1.00 93.56 147 PHE A C 1
ATOM 1119 O O . PHE A 1 147 ? -1.170 -6.115 -23.610 1.00 93.56 147 PHE A O 1
ATOM 1126 N N . THR A 1 148 ? 0.693 -6.873 -22.614 1.00 91.31 148 THR A N 1
ATOM 1127 C CA . THR A 1 148 ? 0.135 -8.139 -22.120 1.00 91.31 148 THR A CA 1
ATOM 1128 C C . THR A 1 148 ? 0.346 -8.285 -20.611 1.00 91.31 148 THR A C 1
ATOM 1130 O O . THR A 1 148 ? 1.070 -7.510 -19.986 1.00 91.31 148 THR A O 1
ATOM 1133 N N . ASN A 1 149 ? -0.281 -9.305 -20.016 1.00 89.12 149 ASN A N 1
ATOM 1134 C CA . ASN A 1 149 ? -0.080 -9.684 -18.609 1.00 89.12 149 ASN A CA 1
ATOM 1135 C C . ASN A 1 149 ? 1.350 -10.094 -18.259 1.00 89.12 149 ASN A C 1
ATOM 1137 O O . ASN A 1 149 ? 1.721 -10.093 -17.085 1.00 89.12 149 ASN A O 1
ATOM 1141 N N . ASP A 1 150 ? 2.127 -10.483 -19.263 1.00 90.06 150 ASP A N 1
ATOM 1142 C CA . ASP A 1 150 ? 3.490 -10.967 -19.078 1.00 90.06 150 ASP A CA 1
ATOM 1143 C C . ASP A 1 150 ? 4.530 -9.875 -19.282 1.00 90.06 150 ASP A C 1
ATOM 1145 O O . ASP A 1 150 ? 5.679 -10.059 -18.895 1.00 90.06 150 ASP A O 1
ATOM 1149 N N . LEU A 1 151 ? 4.115 -8.729 -19.828 1.00 92.44 151 LEU A N 1
ATOM 1150 C CA . LEU A 1 151 ? 4.998 -7.621 -20.161 1.00 92.44 151 LEU A CA 1
ATOM 1151 C C . LEU A 1 151 ? 4.807 -6.407 -19.254 1.00 92.44 151 LEU A C 1
ATOM 1153 O O . LEU A 1 151 ? 5.789 -5.741 -18.943 1.00 92.44 151 LEU A O 1
ATOM 1157 N N . VAL A 1 152 ? 3.574 -6.099 -18.833 1.00 93.19 152 VAL A N 1
ATOM 1158 C CA . VAL A 1 152 ? 3.272 -4.877 -18.068 1.00 93.19 152 VAL A CA 1
ATOM 1159 C C . VAL A 1 152 ? 2.241 -5.099 -16.963 1.00 93.19 152 VAL A C 1
ATOM 1161 O O . VAL A 1 152 ? 1.470 -6.059 -16.965 1.00 93.19 152 VAL A O 1
ATOM 1164 N N . GLY A 1 153 ? 2.194 -4.160 -16.017 1.00 91.56 153 GLY A N 1
ATOM 1165 C CA . GLY A 1 153 ? 1.219 -4.164 -14.928 1.00 91.56 153 GLY A CA 1
ATOM 1166 C C . GLY A 1 153 ? -0.211 -3.834 -15.371 1.00 91.56 153 GLY A C 1
ATOM 1167 O O . GLY A 1 153 ? -0.458 -3.277 -16.444 1.00 91.56 153 GLY A O 1
ATOM 1168 N N . ALA A 1 154 ? -1.172 -4.122 -14.488 1.00 89.75 154 ALA A N 1
ATOM 1169 C CA . ALA A 1 154 ? -2.603 -3.935 -14.743 1.00 89.75 154 ALA A CA 1
ATOM 1170 C C . ALA A 1 154 ? -2.981 -2.492 -15.133 1.00 89.75 154 ALA A C 1
ATOM 1172 O O . ALA A 1 154 ? -3.863 -2.300 -15.967 1.00 89.75 154 ALA A O 1
ATOM 1173 N N . LYS A 1 155 ? -2.282 -1.483 -14.592 1.00 89.00 155 LYS A N 1
ATOM 1174 C CA . LYS A 1 155 ? -2.507 -0.066 -14.929 1.00 89.00 155 LYS A CA 1
ATOM 1175 C C . LYS A 1 155 ? -2.263 0.213 -16.415 1.00 89.00 155 LYS A C 1
ATOM 1177 O O . LYS A 1 155 ? -3.140 0.748 -17.088 1.00 89.00 155 LYS A O 1
ATOM 1182 N N . SER A 1 156 ? -1.119 -0.219 -16.942 1.00 90.94 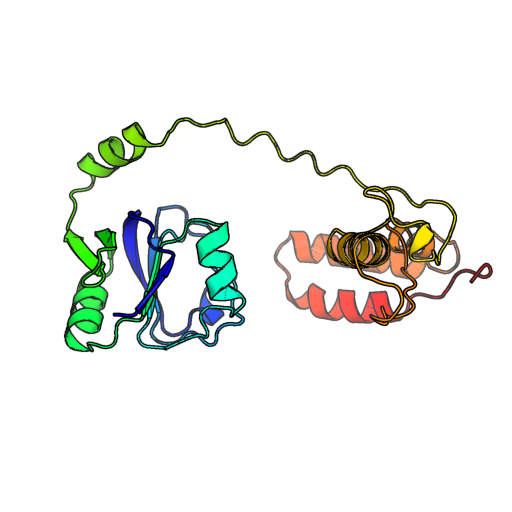156 SER A N 1
ATOM 1183 C CA . SER A 1 156 ? -0.789 -0.082 -18.363 1.00 90.94 156 SER A CA 1
ATOM 1184 C C . SER A 1 156 ? -1.782 -0.855 -19.234 1.00 90.94 156 SER A C 1
ATOM 1186 O O . SER A 1 156 ? -2.295 -0.314 -20.210 1.00 90.94 156 SER A O 1
ATOM 1188 N N . ARG A 1 157 ? -2.153 -2.081 -18.834 1.00 91.44 157 ARG A N 1
ATOM 1189 C CA . ARG A 1 157 ? -3.168 -2.878 -19.549 1.00 91.44 157 ARG A CA 1
ATOM 1190 C C . ARG A 1 157 ? -4.526 -2.186 -19.616 1.00 91.44 157 ARG A C 1
ATOM 1192 O O . ARG A 1 157 ? -5.202 -2.298 -20.635 1.00 91.44 157 ARG A O 1
ATOM 1199 N N . ASN A 1 158 ? -4.920 -1.475 -18.561 1.00 90.06 158 ASN A N 1
ATOM 1200 C CA . ASN A 1 158 ? -6.181 -0.745 -18.543 1.00 90.06 158 ASN A CA 1
ATOM 1201 C C . ASN A 1 158 ? -6.210 0.365 -19.605 1.00 90.06 158 ASN A C 1
ATOM 1203 O O . ASN A 1 158 ? -7.225 0.540 -20.267 1.00 90.06 158 ASN A O 1
ATOM 1207 N N . ILE A 1 159 ? -5.089 1.054 -19.840 1.00 87.38 159 ILE A N 1
ATOM 1208 C CA . ILE A 1 159 ? -4.984 2.062 -20.909 1.00 87.38 159 ILE A CA 1
ATOM 1209 C C . ILE A 1 159 ? -5.185 1.414 -22.288 1.00 87.38 159 ILE A C 1
ATOM 1211 O O . ILE A 1 159 ? -6.003 1.888 -23.077 1.00 87.38 159 ILE A O 1
ATOM 1215 N N . SER A 1 160 ? -4.518 0.288 -22.567 1.00 87.50 160 SER A N 1
ATOM 1216 C CA . SER A 1 160 ? -4.700 -0.443 -23.834 1.00 87.50 160 SER A CA 1
ATOM 1217 C C . SER A 1 160 ? -6.108 -1.014 -23.995 1.00 87.50 160 SER A C 1
ATOM 1219 O O . SER A 1 160 ? -6.630 -1.077 -25.107 1.00 87.50 160 SER A O 1
ATOM 1221 N N . TYR A 1 161 ? -6.744 -1.414 -22.893 1.00 88.75 161 TYR A N 1
ATOM 1222 C CA . TYR A 1 161 ? -8.139 -1.840 -22.887 1.00 88.75 161 TYR A CA 1
ATOM 1223 C C . TYR A 1 161 ? -9.081 -0.682 -23.237 1.00 88.75 161 TYR A C 1
ATOM 1225 O O . TYR A 1 161 ? -9.916 -0.830 -24.129 1.00 88.75 161 TYR A O 1
ATOM 1233 N N . LEU A 1 162 ? -8.906 0.484 -22.603 1.00 88.00 162 LEU A N 1
ATOM 1234 C CA . LEU A 1 162 ? -9.690 1.686 -22.893 1.00 88.00 162 LEU A CA 1
ATOM 1235 C C . LEU A 1 162 ? -9.548 2.103 -24.360 1.00 88.00 162 LEU A C 1
ATOM 1237 O O . LEU A 1 162 ? -10.559 2.389 -24.995 1.00 88.00 162 LEU A O 1
ATOM 1241 N N . LYS A 1 163 ? -8.340 2.014 -24.936 1.00 85.38 163 LYS A N 1
ATOM 1242 C CA . LYS A 1 163 ? -8.070 2.312 -26.360 1.00 85.38 163 LYS A CA 1
ATOM 1243 C C . LYS A 1 163 ? -8.942 1.518 -27.325 1.00 85.38 163 LYS A C 1
ATOM 1245 O O . LYS A 1 163 ? -9.279 2.014 -28.391 1.00 85.38 163 LYS A O 1
ATOM 1250 N N . ARG A 1 164 ? -9.346 0.305 -26.943 1.00 83.75 164 ARG A N 1
ATOM 1251 C CA . ARG A 1 164 ? -10.211 -0.566 -27.754 1.00 83.75 164 ARG A CA 1
ATOM 1252 C C . ARG A 1 164 ? -11.704 -0.386 -27.469 1.00 83.75 164 ARG A C 1
ATOM 1254 O O . ARG A 1 164 ? -12.519 -0.993 -28.157 1.00 83.75 164 ARG A O 1
ATOM 1261 N N . LYS A 1 165 ? -12.068 0.363 -26.425 1.00 89.62 165 LYS A N 1
ATOM 1262 C CA . LYS A 1 165 ? -13.450 0.494 -25.936 1.00 89.62 165 LYS A CA 1
ATOM 1263 C C . LYS A 1 165 ? -14.039 1.884 -26.128 1.00 89.62 165 LYS A C 1
ATOM 1265 O O . LYS A 1 165 ? -15.260 1.996 -26.173 1.00 89.62 165 LYS A O 1
ATOM 1270 N N . VAL A 1 166 ? -13.208 2.918 -26.222 1.00 90.69 166 VAL A N 1
ATOM 1271 C CA . VAL A 1 166 ? -13.684 4.288 -26.413 1.00 90.69 166 VAL A CA 1
ATOM 1272 C C . VAL A 1 166 ? -13.805 4.643 -27.900 1.00 90.69 166 VAL A C 1
ATOM 1274 O O . VAL A 1 166 ? -13.039 4.129 -28.718 1.00 90.69 166 VAL A O 1
ATOM 1277 N N . PRO A 1 167 ? -14.745 5.528 -28.272 1.00 92.44 167 PRO A N 1
ATOM 1278 C CA . PRO A 1 167 ? -14.794 6.109 -29.609 1.00 92.44 167 PRO A CA 1
ATOM 1279 C C . PRO A 1 167 ? -13.504 6.855 -29.972 1.00 92.44 167 PRO A C 1
ATOM 1281 O O . PRO A 1 167 ? -12.843 7.421 -29.105 1.00 92.44 167 PRO A O 1
ATOM 1284 N N . SER A 1 168 ? -13.201 6.949 -31.268 1.00 86.00 168 SER A N 1
ATOM 1285 C CA . SER A 1 168 ? -11.975 7.582 -31.783 1.00 86.00 168 SER A CA 1
ATOM 1286 C C . SER A 1 168 ? -11.822 9.072 -31.452 1.00 86.00 168 SER A C 1
ATOM 1288 O O . SER A 1 168 ? -10.709 9.587 -31.502 1.00 86.00 168 SER A O 1
ATOM 1290 N N . TRP A 1 169 ? -12.910 9.768 -31.104 1.00 92.31 169 TRP A N 1
ATOM 1291 C CA . TRP A 1 169 ? -12.873 11.171 -30.674 1.00 92.31 169 TRP A CA 1
ATOM 1292 C C . TRP A 1 169 ? -12.414 11.348 -29.217 1.00 92.31 169 TRP A C 1
ATOM 1294 O O . TRP A 1 169 ? -12.044 12.455 -28.828 1.00 92.31 169 TRP A O 1
ATOM 1304 N N . ILE A 1 170 ? -12.404 10.279 -28.411 1.00 90.56 170 ILE A N 1
ATOM 1305 C CA . ILE A 1 170 ? -11.813 10.290 -27.070 1.00 90.56 170 ILE A CA 1
ATOM 1306 C C . ILE A 1 170 ? -10.318 10.007 -27.213 1.00 90.56 170 ILE A C 1
ATOM 1308 O O . ILE A 1 170 ? -9.896 8.871 -27.430 1.00 90.56 170 ILE A O 1
ATOM 1312 N N . GLY A 1 171 ? -9.508 11.058 -27.085 1.00 85.62 171 GLY A N 1
ATOM 1313 C CA . GLY A 1 171 ? -8.055 10.948 -27.130 1.00 85.62 171 GLY A CA 1
ATOM 1314 C C . GLY A 1 171 ? -7.516 10.148 -25.946 1.00 85.62 171 GLY A C 1
ATOM 1315 O O . GLY A 1 171 ? -7.740 10.507 -24.791 1.00 85.62 171 GLY A O 1
ATOM 1316 N N . ILE A 1 172 ? -6.775 9.079 -26.231 1.00 85.56 172 ILE A N 1
ATOM 1317 C CA . ILE A 1 172 ? -6.026 8.328 -25.220 1.00 85.56 172 ILE A CA 1
ATOM 1318 C C . ILE A 1 172 ? -4.542 8.658 -25.360 1.00 85.56 172 ILE A C 1
ATOM 1320 O O . ILE A 1 172 ? -4.037 8.668 -26.485 1.00 85.56 172 ILE A O 1
ATOM 1324 N N . PRO A 1 173 ? -3.826 8.907 -24.247 1.00 85.88 173 PRO A N 1
ATOM 1325 C CA . PRO A 1 173 ? -2.408 9.227 -24.297 1.00 85.88 173 PRO A CA 1
ATOM 1326 C C . PRO A 1 173 ? -1.582 8.141 -24.992 1.00 85.88 173 PRO A C 1
ATOM 1328 O O . PRO A 1 173 ? -1.661 6.955 -24.645 1.00 85.88 173 PRO A O 1
ATOM 1331 N N . THR A 1 174 ? -0.727 8.555 -25.927 1.00 88.00 174 THR A N 1
ATOM 1332 C CA . THR A 1 174 ? 0.325 7.694 -26.476 1.00 88.00 174 THR A CA 1
ATOM 1333 C C . THR A 1 174 ? 1.174 7.158 -25.329 1.00 88.00 174 THR A C 1
ATOM 1335 O O . THR A 1 174 ? 1.692 7.927 -24.522 1.00 88.00 174 THR A O 1
ATOM 1338 N N . SER A 1 175 ? 1.285 5.834 -25.237 1.00 90.50 175 SER A N 1
ATOM 1339 C CA . SER A 1 175 ? 1.895 5.164 -24.089 1.00 90.50 175 SER A CA 1
ATOM 1340 C C . SER A 1 175 ? 3.000 4.205 -24.527 1.00 90.50 175 SER A C 1
ATOM 1342 O O . SER A 1 175 ? 2.804 3.381 -25.424 1.00 90.50 175 SER A O 1
ATOM 1344 N N . VAL A 1 176 ? 4.137 4.298 -23.839 1.00 93.31 176 VAL A N 1
ATOM 1345 C CA . VAL A 1 176 ? 5.278 3.375 -23.896 1.00 93.31 176 VAL A CA 1
ATOM 1346 C C . VAL A 1 176 ? 5.524 2.844 -22.488 1.00 93.31 176 VAL A C 1
ATOM 1348 O O . VAL A 1 176 ? 5.322 3.561 -21.508 1.00 93.31 176 VAL A O 1
ATOM 1351 N N . ALA A 1 177 ? 5.945 1.587 -22.379 1.00 93.69 177 ALA A N 1
ATOM 1352 C CA . ALA A 1 177 ? 6.328 0.984 -21.110 1.00 93.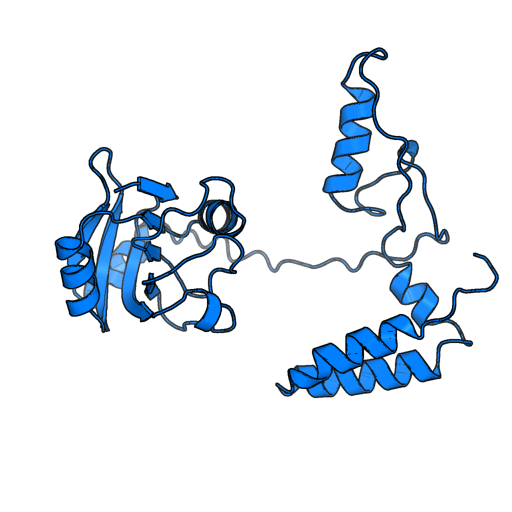69 177 ALA A CA 1
ATOM 1353 C C . ALA A 1 177 ? 7.708 0.332 -21.193 1.00 93.69 177 ALA A C 1
ATOM 1355 O O . ALA A 1 177 ? 8.090 -0.218 -22.227 1.00 93.69 177 ALA A O 1
ATOM 1356 N N . ILE A 1 178 ? 8.407 0.350 -20.059 1.00 93.81 178 ILE A N 1
ATOM 1357 C CA . ILE A 1 178 ? 9.539 -0.536 -19.794 1.00 93.81 178 ILE A CA 1
ATOM 1358 C C . ILE A 1 178 ? 8.939 -1.86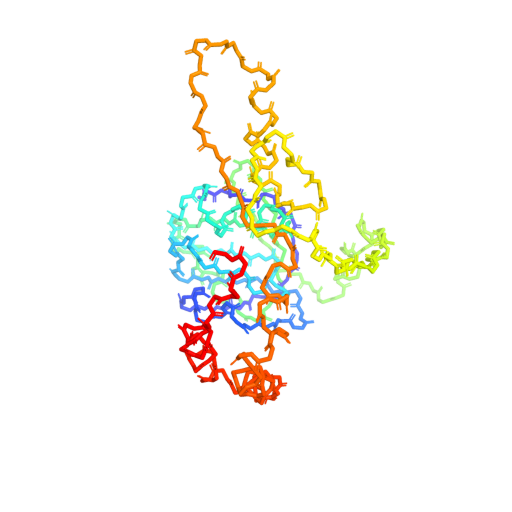5 -19.311 1.00 93.81 178 ILE A C 1
ATOM 1360 O O . ILE A 1 178 ? 8.220 -1.856 -18.304 1.00 93.81 178 ILE A O 1
ATOM 1364 N N . PRO A 1 179 ? 9.149 -2.986 -20.022 1.00 94.56 179 PRO A N 1
ATOM 1365 C CA . PRO A 1 179 ? 8.519 -4.245 -19.660 1.00 94.56 179 PRO A CA 1
ATOM 1366 C C . PRO A 1 179 ? 9.161 -4.877 -18.422 1.00 94.56 179 PRO A C 1
ATOM 1368 O O . PRO A 1 179 ? 10.268 -4.528 -18.005 1.00 94.56 179 PRO A O 1
ATOM 1371 N N . PHE A 1 180 ? 8.466 -5.856 -17.845 1.00 94.69 180 PHE A N 1
ATOM 1372 C CA . PHE A 1 180 ? 9.012 -6.681 -16.772 1.00 94.69 180 PHE A CA 1
ATOM 1373 C C . PHE A 1 180 ? 10.344 -7.341 -17.167 1.00 94.69 180 PHE A C 1
ATOM 1375 O O . PHE A 1 180 ? 10.595 -7.634 -18.336 1.00 94.69 180 PHE A O 1
ATOM 1382 N N . GLY A 1 181 ? 11.209 -7.564 -16.176 1.00 92.69 181 GLY A N 1
ATOM 1383 C CA . GLY A 1 181 ? 12.531 -8.163 -16.370 1.00 92.69 181 GLY A CA 1
ATOM 1384 C C . GLY A 1 181 ? 13.602 -7.208 -16.909 1.00 92.69 181 GLY A C 1
ATOM 1385 O O . GLY A 1 181 ? 14.777 -7.553 -16.870 1.00 92.69 181 GLY A O 1
ATOM 1386 N N . ALA A 1 182 ? 13.239 -6.007 -17.381 1.00 93.31 182 ALA A N 1
ATOM 1387 C CA . ALA A 1 182 ? 14.210 -5.055 -17.928 1.00 93.31 182 ALA A CA 1
ATOM 1388 C C . ALA A 1 182 ? 15.249 -4.612 -16.888 1.00 93.31 182 ALA A C 1
ATOM 1390 O O . ALA A 1 182 ? 16.424 -4.480 -17.209 1.00 93.31 182 ALA A O 1
ATOM 1391 N N . PHE A 1 183 ? 14.837 -4.416 -15.632 1.00 93.25 183 PHE A N 1
ATOM 1392 C CA . PHE A 1 183 ? 15.763 -4.066 -14.555 1.00 93.25 183 PHE A CA 1
ATOM 1393 C C . PHE A 1 183 ? 16.765 -5.192 -14.277 1.00 93.25 183 PHE A C 1
ATOM 1395 O O . PHE A 1 183 ? 17.959 -4.933 -14.148 1.00 93.25 183 PHE A O 1
ATOM 1402 N N . GLU A 1 184 ? 16.293 -6.438 -14.193 1.00 92.44 184 GLU A N 1
ATOM 1403 C CA . GLU A 1 184 ? 17.143 -7.612 -13.996 1.00 92.44 184 GLU A CA 1
ATOM 1404 C C . GLU A 1 184 ? 18.151 -7.778 -15.131 1.00 92.44 184 GLU A C 1
ATOM 1406 O O . GLU A 1 184 ? 19.319 -8.049 -14.852 1.00 92.44 184 GLU A O 1
ATOM 1411 N N . GLU A 1 185 ? 17.718 -7.569 -16.375 1.00 93.19 185 GLU A N 1
ATOM 1412 C CA . GLU A 1 185 ? 18.593 -7.630 -17.545 1.00 93.19 185 GLU A CA 1
ATOM 1413 C C . GLU A 1 185 ? 19.695 -6.564 -17.463 1.00 93.19 185 GLU A C 1
ATOM 1415 O O . GLU A 1 185 ? 20.878 -6.903 -17.489 1.00 93.19 185 GLU A O 1
ATOM 1420 N N . VAL A 1 186 ? 19.326 -5.292 -17.246 1.00 93.69 186 VAL A N 1
ATOM 1421 C CA . VAL A 1 186 ? 20.283 -4.177 -17.097 1.00 93.69 186 VAL A CA 1
ATOM 1422 C C . VAL A 1 186 ? 21.270 -4.445 -15.960 1.00 93.69 186 VAL A C 1
ATOM 1424 O O . VAL A 1 186 ? 22.469 -4.210 -16.101 1.00 93.69 186 VAL A O 1
ATOM 1427 N N . LEU A 1 187 ? 20.783 -4.953 -14.827 1.00 93.81 187 LEU A N 1
ATOM 1428 C CA . LEU A 1 187 ? 21.615 -5.259 -13.666 1.00 93.81 187 LEU A CA 1
ATOM 1429 C C . LEU A 1 187 ? 22.596 -6.411 -13.937 1.00 93.81 187 LEU A C 1
ATOM 1431 O O . LEU A 1 187 ? 23.671 -6.446 -13.338 1.00 93.81 187 LEU A O 1
ATOM 1435 N N . SER A 1 188 ? 22.228 -7.353 -14.808 1.00 92.06 188 SER A N 1
ATOM 1436 C CA . SER A 1 188 ? 23.063 -8.499 -15.177 1.00 92.06 188 SER A CA 1
ATOM 1437 C C . SER A 1 188 ? 24.164 -8.165 -16.190 1.00 92.06 188 SER A C 1
ATOM 1439 O O . SER A 1 188 ? 25.117 -8.939 -16.324 1.00 92.06 188 SER A O 1
ATOM 1441 N N . ASP A 1 189 ? 24.077 -7.007 -16.858 1.00 92.56 189 ASP A N 1
ATOM 1442 C CA . ASP A 1 189 ? 25.090 -6.556 -17.809 1.00 92.56 189 ASP A CA 1
ATOM 1443 C C . ASP A 1 189 ? 26.470 -6.455 -17.136 1.00 92.56 189 ASP A C 1
ATOM 1445 O O . ASP A 1 189 ? 26.636 -5.978 -16.009 1.00 92.56 189 ASP A O 1
ATOM 1449 N N . SER A 1 190 ? 27.492 -6.885 -17.874 1.00 92.12 190 SER A N 1
ATOM 1450 C CA . SER A 1 190 ? 28.904 -6.743 -17.532 1.00 92.12 190 SER A CA 1
ATOM 1451 C C . SER A 1 190 ? 29.297 -5.363 -16.990 1.00 92.12 190 SER A C 1
ATOM 1453 O O . SER A 1 190 ? 30.086 -5.299 -16.044 1.00 92.12 190 SER A O 1
ATOM 1455 N N . ILE A 1 191 ? 28.729 -4.285 -17.539 1.00 94.06 191 ILE A N 1
ATOM 1456 C CA . ILE A 1 191 ? 29.004 -2.896 -17.146 1.00 94.06 191 ILE A CA 1
ATOM 1457 C C . ILE A 1 191 ? 28.538 -2.632 -15.705 1.00 94.06 191 ILE A C 1
ATOM 1459 O O . ILE A 1 191 ? 29.187 -1.901 -14.959 1.00 94.06 191 ILE A O 1
ATOM 1463 N N . ASN A 1 192 ? 27.463 -3.296 -15.273 1.00 95.25 192 ASN A N 1
ATOM 1464 C CA . ASN A 1 192 ? 26.824 -3.088 -13.977 1.00 95.25 192 ASN A CA 1
ATOM 1465 C C . ASN A 1 192 ? 27.236 -4.118 -12.908 1.00 95.25 192 ASN A C 1
ATOM 1467 O O . ASN A 1 192 ? 26.701 -4.094 -11.799 1.00 95.25 192 ASN A O 1
ATOM 1471 N N . LYS A 1 193 ? 28.228 -4.986 -13.171 1.00 94.62 193 LYS A N 1
ATOM 1472 C CA . LYS A 1 193 ? 28.683 -6.034 -12.228 1.00 94.62 193 LYS A CA 1
ATOM 1473 C C . LYS A 1 193 ? 29.011 -5.513 -10.825 1.00 94.62 193 LYS A C 1
ATOM 1475 O O . LYS A 1 193 ? 28.651 -6.146 -9.832 1.00 94.62 193 LYS A O 1
ATOM 1480 N N . VAL A 1 194 ? 29.682 -4.363 -10.732 1.00 95.12 194 VAL A N 1
ATOM 1481 C CA . VAL A 1 194 ? 30.051 -3.747 -9.442 1.00 95.12 194 VAL A CA 1
ATOM 1482 C C . VAL A 1 194 ? 28.801 -3.321 -8.668 1.00 95.12 194 VAL A C 1
ATOM 1484 O O . VAL A 1 194 ? 28.670 -3.605 -7.475 1.00 95.12 194 VAL A O 1
ATOM 1487 N N . ILE A 1 195 ? 27.849 -2.701 -9.365 1.00 95.19 195 ILE A N 1
ATOM 1488 C CA . ILE A 1 195 ? 26.582 -2.226 -8.803 1.00 95.19 195 ILE A CA 1
ATOM 1489 C C . ILE A 1 195 ? 25.734 -3.415 -8.345 1.00 95.19 195 ILE A C 1
ATOM 1491 O O . ILE A 1 195 ? 25.224 -3.410 -7.225 1.00 95.19 195 ILE A O 1
ATOM 1495 N N . ALA A 1 196 ? 25.654 -4.476 -9.152 1.00 95.12 196 ALA A N 1
ATOM 1496 C CA . ALA A 1 196 ? 24.964 -5.713 -8.80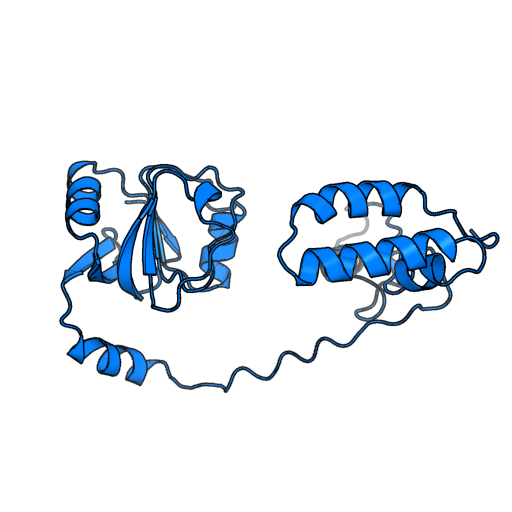2 1.00 95.12 196 ALA A CA 1
ATOM 1497 C C . ALA A 1 196 ? 25.520 -6.345 -7.515 1.00 95.12 196 ALA A C 1
ATOM 1499 O O . ALA A 1 196 ? 24.748 -6.715 -6.625 1.00 95.12 196 ALA A O 1
ATOM 1500 N N . GLY A 1 197 ? 26.849 -6.402 -7.369 1.00 95.88 197 GLY A N 1
ATOM 1501 C CA . GLY A 1 197 ? 27.504 -6.891 -6.152 1.00 95.88 197 GLY A CA 1
ATOM 1502 C C . GLY A 1 197 ? 27.186 -6.041 -4.915 1.00 95.88 197 GLY A C 1
ATOM 1503 O O . GLY A 1 197 ? 26.815 -6.578 -3.865 1.00 95.88 197 GLY A O 1
ATOM 1504 N N . LYS A 1 198 ? 27.253 -4.708 -5.042 1.00 96.00 198 LYS A N 1
ATOM 1505 C CA . LYS A 1 198 ? 26.894 -3.762 -3.968 1.00 96.00 198 LYS A CA 1
ATOM 1506 C C . LYS A 1 198 ? 25.431 -3.933 -3.551 1.00 96.00 198 LYS A C 1
ATOM 1508 O O . LYS A 1 198 ? 25.137 -4.063 -2.363 1.00 96.00 198 LYS A O 1
ATOM 1513 N N . LEU A 1 199 ? 24.525 -4.042 -4.518 1.00 95.75 199 LEU A N 1
ATOM 1514 C CA . LEU A 1 199 ? 23.091 -4.195 -4.289 1.00 95.75 199 LEU A CA 1
ATOM 1515 C C . LEU A 1 199 ? 22.746 -5.536 -3.618 1.00 95.75 199 LEU A C 1
ATOM 1517 O O . LEU A 1 199 ? 21.894 -5.570 -2.731 1.00 95.75 199 LEU A O 1
ATOM 1521 N N . GLN A 1 200 ? 23.444 -6.629 -3.952 1.00 95.56 200 GLN A N 1
ATOM 1522 C CA . GLN A 1 200 ? 23.319 -7.901 -3.226 1.00 95.56 200 GLN A CA 1
ATOM 1523 C C . GLN A 1 200 ? 23.772 -7.793 -1.763 1.00 95.56 200 GLN A C 1
ATOM 1525 O O . GLN A 1 200 ? 23.129 -8.351 -0.872 1.00 95.56 200 GLN A O 1
ATOM 1530 N N . SER A 1 201 ? 24.864 -7.074 -1.491 1.00 95.81 201 SER A N 1
ATOM 1531 C CA . SER A 1 201 ? 25.321 -6.826 -0.118 1.00 95.81 201 SER A CA 1
ATOM 1532 C C . SER A 1 201 ? 24.287 -6.032 0.687 1.00 95.81 201 SER A C 1
ATOM 1534 O O . SER A 1 201 ? 23.908 -6.439 1.787 1.00 95.81 201 SER A O 1
ATOM 1536 N N . LEU A 1 202 ? 23.751 -4.958 0.100 1.00 95.88 202 LEU A N 1
ATOM 1537 C CA . LEU A 1 202 ? 22.726 -4.123 0.726 1.00 95.88 202 LEU A CA 1
ATOM 1538 C C . LEU A 1 202 ? 21.417 -4.882 0.973 1.00 95.88 202 LEU A C 1
ATOM 1540 O O . LEU A 1 202 ? 20.844 -4.766 2.052 1.00 95.88 202 LEU A O 1
ATOM 1544 N N . LYS A 1 203 ? 20.980 -5.731 0.034 1.00 94.19 203 LYS A N 1
ATOM 1545 C CA . LYS A 1 203 ? 19.818 -6.614 0.235 1.00 94.19 203 LYS A CA 1
ATOM 1546 C C . LYS A 1 203 ? 20.005 -7.561 1.421 1.00 94.19 203 LYS A C 1
ATOM 1548 O O . LYS A 1 203 ? 19.068 -7.767 2.184 1.00 94.19 203 LYS A O 1
ATOM 1553 N N . ARG A 1 204 ? 21.211 -8.111 1.612 1.00 95.44 204 ARG A N 1
ATOM 1554 C CA . ARG A 1 204 ? 21.519 -8.959 2.778 1.00 95.44 204 ARG A CA 1
ATOM 1555 C C . ARG A 1 204 ? 21.489 -8.178 4.091 1.00 95.44 204 ARG A C 1
ATOM 1557 O O . ARG A 1 204 ? 21.029 -8.728 5.083 1.00 95.44 204 ARG A O 1
ATOM 1564 N N . ARG A 1 205 ? 21.961 -6.927 4.109 1.00 95.38 205 ARG A N 1
ATOM 1565 C CA . ARG A 1 205 ? 21.841 -6.035 5.279 1.00 95.38 205 ARG A CA 1
ATOM 1566 C C . ARG A 1 205 ? 20.378 -5.749 5.608 1.00 95.38 205 ARG A C 1
ATOM 1568 O O . ARG A 1 205 ? 19.969 -5.950 6.746 1.00 95.38 205 ARG A O 1
ATOM 1575 N N . LEU A 1 206 ? 19.587 -5.393 4.597 1.00 93.31 206 LEU A N 1
ATOM 1576 C CA . LEU A 1 206 ? 18.156 -5.146 4.756 1.00 93.31 206 LEU A CA 1
ATOM 1577 C C . LEU A 1 206 ? 17.420 -6.381 5.297 1.00 93.31 206 LEU A C 1
ATOM 1579 O O . LEU A 1 206 ? 16.638 -6.264 6.230 1.00 93.31 206 LEU A O 1
ATOM 1583 N N . GLY A 1 207 ? 17.735 -7.578 4.788 1.00 90.12 207 GLY A N 1
ATOM 1584 C CA . GLY A 1 207 ? 17.174 -8.838 5.291 1.00 90.12 207 GLY A CA 1
ATOM 1585 C C . GLY A 1 207 ? 17.545 -9.171 6.744 1.00 90.12 207 GLY A C 1
ATOM 1586 O O . GLY A 1 207 ? 16.901 -10.017 7.352 1.00 90.12 207 GLY A O 1
ATOM 1587 N N . LYS A 1 208 ? 18.558 -8.505 7.314 1.00 93.25 208 LYS A N 1
ATOM 1588 C CA . LYS A 1 208 ? 18.927 -8.587 8.738 1.00 93.25 208 LYS A CA 1
ATOM 1589 C C . LYS A 1 208 ? 18.302 -7.469 9.589 1.00 93.25 208 LYS A C 1
ATOM 1591 O O . LYS A 1 208 ? 18.669 -7.335 10.751 1.00 93.25 208 LYS A O 1
ATOM 1596 N N . GLY A 1 209 ? 17.397 -6.665 9.025 1.00 89.00 209 GLY A N 1
ATOM 1597 C CA . GLY A 1 209 ? 16.700 -5.580 9.725 1.00 89.00 209 GLY A CA 1
ATOM 1598 C C . GLY A 1 209 ? 17.393 -4.213 9.673 1.00 89.00 209 GLY A C 1
ATOM 1599 O O . GLY A 1 209 ? 16.955 -3.286 10.348 1.00 89.00 209 GLY A O 1
ATOM 1600 N N . ASP A 1 210 ? 18.457 -4.045 8.879 1.00 91.62 210 ASP A N 1
ATOM 1601 C CA . ASP A 1 210 ? 19.095 -2.737 8.685 1.00 91.62 210 ASP A CA 1
ATOM 1602 C C . ASP A 1 210 ? 18.349 -1.911 7.622 1.00 91.62 210 ASP A C 1
ATOM 1604 O O . ASP A 1 210 ? 18.682 -1.930 6.433 1.00 91.62 210 ASP A O 1
ATOM 1608 N N . PHE A 1 211 ? 17.332 -1.163 8.055 1.00 90.56 211 PHE A N 1
ATOM 1609 C CA . PHE A 1 211 ? 16.527 -0.305 7.178 1.00 90.56 211 PHE A CA 1
ATOM 1610 C C . PHE A 1 211 ? 17.280 0.926 6.651 1.00 90.56 211 PHE A C 1
ATOM 1612 O O . PHE A 1 211 ? 16.853 1.518 5.656 1.00 90.56 211 PHE A O 1
ATOM 1619 N N . SER A 1 212 ? 18.434 1.288 7.231 1.00 90.69 212 SER A N 1
ATOM 1620 C CA . SER A 1 212 ? 19.269 2.373 6.692 1.00 90.69 212 SER A CA 1
ATOM 1621 C C . SER A 1 212 ? 19.780 2.049 5.280 1.00 90.69 212 SER A C 1
ATOM 1623 O O . SER A 1 212 ? 19.931 2.946 4.442 1.00 90.69 212 SER A O 1
ATOM 1625 N N . ALA A 1 213 ? 19.901 0.752 4.968 1.00 92.81 213 ALA A N 1
ATOM 1626 C CA . ALA A 1 213 ? 20.277 0.252 3.654 1.00 92.81 213 ALA A CA 1
ATOM 1627 C C . ALA A 1 213 ? 19.300 0.672 2.541 1.00 92.81 213 ALA A C 1
ATOM 1629 O O . ALA A 1 213 ? 19.713 0.735 1.387 1.00 92.81 213 ALA A O 1
ATOM 1630 N N . LEU A 1 214 ? 18.036 1.010 2.835 1.00 93.69 214 LEU A N 1
ATOM 1631 C CA . LEU A 1 214 ? 17.066 1.449 1.818 1.00 93.69 214 LEU A CA 1
ATOM 1632 C C . LEU A 1 214 ? 17.532 2.710 1.078 1.00 93.69 214 LEU A C 1
ATOM 1634 O O . LEU A 1 214 ? 17.433 2.790 -0.150 1.00 93.69 214 LEU A O 1
ATOM 1638 N N . LYS A 1 215 ? 18.096 3.678 1.813 1.00 92.94 215 LYS A N 1
ATOM 1639 C CA . LYS A 1 215 ? 18.638 4.908 1.222 1.00 92.94 215 LYS A CA 1
ATOM 1640 C C . LYS A 1 215 ? 19.845 4.598 0.335 1.00 92.94 215 LYS A C 1
ATOM 1642 O O . LYS A 1 215 ? 19.934 5.112 -0.776 1.00 92.94 215 LYS A O 1
ATOM 1647 N N . GLU A 1 216 ? 20.728 3.714 0.793 1.00 94.62 216 GLU A N 1
ATOM 1648 C CA . GLU A 1 216 ? 21.908 3.279 0.037 1.00 94.62 216 GLU A CA 1
ATOM 1649 C C . GLU A 1 216 ? 21.538 2.476 -1.218 1.00 94.62 216 GLU A C 1
ATOM 1651 O O . GLU A 1 216 ? 22.164 2.650 -2.265 1.00 94.62 216 GLU A O 1
ATOM 1656 N N . ILE A 1 217 ? 20.505 1.626 -1.146 1.00 95.81 217 ILE A N 1
ATOM 1657 C CA . ILE A 1 217 ? 19.974 0.876 -2.293 1.00 95.81 217 ILE A CA 1
ATOM 1658 C C . ILE A 1 217 ? 19.490 1.857 -3.351 1.00 95.81 217 ILE A C 1
ATOM 1660 O O . ILE A 1 217 ? 19.871 1.721 -4.511 1.00 95.81 217 ILE A O 1
ATOM 1664 N N . ARG A 1 218 ? 18.709 2.872 -2.960 1.00 94.50 218 ARG A N 1
ATOM 1665 C CA . ARG A 1 218 ? 18.232 3.903 -3.887 1.00 94.50 218 ARG A CA 1
ATOM 1666 C C . ARG A 1 218 ? 19.394 4.594 -4.599 1.00 94.50 218 ARG A C 1
ATOM 1668 O O . ARG A 1 218 ? 19.372 4.675 -5.821 1.00 94.50 218 ARG A O 1
ATOM 1675 N N . THR A 1 219 ? 20.407 5.054 -3.864 1.00 95.62 219 THR A N 1
ATOM 1676 C CA . THR A 1 219 ? 21.583 5.705 -4.466 1.00 95.62 219 THR A CA 1
ATOM 1677 C C . THR A 1 219 ? 22.337 4.759 -5.399 1.00 95.62 219 THR A C 1
ATOM 1679 O O . THR A 1 219 ? 22.685 5.146 -6.504 1.00 95.62 219 THR A O 1
ATOM 1682 N N . THR A 1 220 ? 22.514 3.499 -4.999 1.00 95.38 220 THR A N 1
ATOM 1683 C CA . THR A 1 220 ? 23.209 2.482 -5.805 1.00 95.38 220 THR A CA 1
ATOM 1684 C C . THR A 1 220 ? 22.467 2.169 -7.108 1.00 95.38 220 THR A C 1
ATOM 1686 O O . THR A 1 220 ? 23.093 2.003 -8.146 1.00 95.38 220 THR A O 1
ATOM 1689 N N . VAL A 1 221 ? 21.132 2.107 -7.084 1.00 94.75 221 VAL A N 1
ATOM 1690 C CA . VAL A 1 221 ? 20.319 1.895 -8.295 1.00 94.75 221 VAL A CA 1
ATOM 1691 C C . VAL A 1 221 ? 20.450 3.066 -9.272 1.00 94.75 221 VAL A C 1
ATOM 1693 O O . VAL A 1 221 ? 20.454 2.842 -10.477 1.00 94.75 221 VAL A O 1
ATOM 1696 N N . LEU A 1 222 ? 20.593 4.299 -8.777 1.00 94.69 222 LEU A N 1
ATOM 1697 C CA . LEU A 1 222 ? 20.775 5.486 -9.623 1.00 94.69 222 LEU A CA 1
ATOM 1698 C C . LEU A 1 222 ? 22.140 5.532 -10.330 1.00 94.69 222 LEU A C 1
ATOM 1700 O O . LEU A 1 222 ? 22.291 6.283 -11.287 1.00 94.69 222 LEU A O 1
ATOM 1704 N N . GLU A 1 223 ? 23.115 4.735 -9.886 1.00 94.62 223 GLU A N 1
ATOM 1705 C CA . GLU A 1 223 ? 24.430 4.605 -10.529 1.00 94.62 223 GLU A CA 1
ATOM 1706 C C . GLU A 1 223 ? 24.405 3.638 -11.733 1.00 94.62 223 GLU A C 1
ATOM 1708 O O . GLU A 1 223 ? 25.415 3.516 -12.428 1.00 94.62 223 GLU A O 1
ATOM 1713 N N . LEU A 1 224 ? 23.286 2.935 -11.983 1.00 93.62 224 LEU A N 1
ATOM 1714 C CA . LEU A 1 224 ? 23.169 1.972 -13.084 1.00 93.62 224 LEU A CA 1
ATOM 1715 C C . LEU A 1 224 ? 23.399 2.630 -14.441 1.00 93.62 224 LEU A C 1
ATOM 1717 O O . LEU A 1 224 ? 22.816 3.664 -14.763 1.00 93.62 224 LEU A O 1
ATOM 1721 N N . GLN A 1 225 ? 24.202 1.966 -15.266 1.00 92.69 225 GLN A N 1
ATOM 1722 C CA . GLN A 1 225 ? 24.452 2.387 -16.635 1.00 92.69 225 GLN A CA 1
ATOM 1723 C C . GLN A 1 225 ? 23.515 1.657 -17.594 1.00 92.69 225 GLN A C 1
ATOM 1725 O O . GLN A 1 225 ? 23.272 0.455 -17.453 1.00 92.69 225 GLN A O 1
ATOM 1730 N N . ALA A 1 226 ? 22.999 2.391 -18.579 1.00 88.12 226 ALA A N 1
ATOM 1731 C CA . ALA A 1 226 ? 22.179 1.816 -19.633 1.00 88.12 226 ALA A CA 1
ATOM 1732 C C . ALA A 1 226 ? 23.025 0.876 -20.524 1.00 88.12 226 ALA A C 1
ATOM 1734 O O . ALA A 1 226 ? 24.148 1.236 -20.895 1.00 88.12 226 ALA A O 1
ATOM 1735 N N . PRO A 1 227 ? 22.511 -0.313 -20.886 1.00 81.94 227 PRO A N 1
ATOM 1736 C CA . PRO A 1 227 ? 23.127 -1.184 -21.881 1.00 81.94 227 PRO A CA 1
ATOM 1737 C C . PRO A 1 227 ? 23.277 -0.473 -23.226 1.00 81.94 227 PRO A C 1
ATOM 1739 O O . PRO A 1 227 ? 22.450 0.348 -23.599 1.00 81.94 227 PRO A O 1
ATOM 1742 N N . LYS A 1 228 ? 24.284 -0.850 -24.018 1.00 77.62 228 LYS A N 1
ATOM 1743 C CA . LYS A 1 228 ? 24.583 -0.215 -25.323 1.00 77.62 228 LYS A CA 1
ATOM 1744 C C . LYS A 1 228 ? 23.479 -0.348 -26.384 1.00 77.62 228 LYS A C 1
ATOM 1746 O O . LYS A 1 228 ? 23.579 0.250 -27.446 1.00 77.62 228 LYS A O 1
ATOM 1751 N N . GLN A 1 229 ? 22.507 -1.220 -26.140 1.00 70.88 229 GLN A N 1
ATOM 1752 C CA . GLN A 1 229 ? 21.395 -1.531 -27.042 1.00 70.88 229 GLN A CA 1
ATOM 1753 C C . GLN A 1 229 ? 20.197 -0.583 -26.847 1.00 70.88 229 GLN A C 1
ATOM 1755 O O . GLN A 1 229 ? 19.208 -0.713 -27.568 1.00 70.88 229 GLN A O 1
ATOM 1760 N N . LEU A 1 230 ? 20.277 0.303 -25.848 1.00 63.94 230 LEU A N 1
ATOM 1761 C CA . LEU A 1 230 ? 19.302 1.336 -25.504 1.00 63.94 230 LEU A CA 1
ATOM 1762 C C . LEU A 1 230 ? 19.703 2.695 -26.083 1.00 63.94 230 LEU A C 1
ATOM 1764 O O . LEU A 1 230 ? 20.917 3.000 -26.086 1.00 63.94 230 LEU A O 1
#

Secondary structure (DSSP, 8-state):
-EEEE---EEEEEEEEEEGGGTTT-EEEEEEEEEEEE--S-PPPPEEEEEEEESS---TTSHHHHHHHHTT-EEEE---HHHHHHHHHTTTSEEEEEEETTEEEEEE--GGGHHHHHTTT-------------PPP-S-S-EEGGG--TTTS-HHHHHHHHHHTTS-TTS-----EEPPTTHHHHHHHSGGGHHHHHHHHHHHHHHTTT-TTHHHHHHHHHHTPPPPTT-

Organism: Punica granatum (NCBI:txid22663)

InterPro domains:
  IPR054481 Alpha-glucan water dikinase, phosphohistidine-like domain [PF22973] (1-113)

pLDDT: mean 87.56, std 14.09, range [33.47, 97.25]